Protein AF-A0A1D7QXW9-F1 (afdb_monomer)

Solvent-accessible surface area (backbone atoms only — not comparable to full-atom values): 18817 Å² total; per-residue (Å²): 132,82,88,81,90,80,86,84,89,80,90,75,91,75,79,86,77,74,88,79,82,75,76,74,77,78,69,71,80,72,72,62,54,67,52,66,60,71,90,54,56,50,45,82,76,47,77,44,65,56,61,46,81,50,43,40,69,40,78,46,51,36,41,38,29,35,33,32,76,37,79,58,71,72,43,15,43,39,41,35,38,27,29,62,84,68,51,77,47,75,52,88,62,43,69,61,76,91,70,72,76,57,72,64,42,77,47,81,46,77,48,77,46,60,48,62,63,91,78,57,50,26,26,48,28,37,45,35,46,33,36,19,67,39,59,78,89,42,92,86,47,48,68,43,34,40,36,31,43,74,56,50,21,31,34,24,63,45,76,45,50,42,83,81,35,61,75,35,103,57,35,33,60,38,78,50,76,52,76,54,15,35,28,33,53,92,25,54,48,62,39,86,98,49,6,38,37,34,36,28,40,50,61,35,45,35,12,22,32,42,30,38,73,55,62,44,66,71,26,27,40,35,37,34,34,25,43,29,80,30,47,38,29,33,37,39,46,31,36,43,29,87,57,84,40,33,25,28,42,39,41,36,36,47,15,27,70,64,23,38,37,35,42,38,19,11,28,87,59,32,81,59,44,80,48,76,50,70,42,100,49,46,48,45,79,47,80,46,38,42,33,43,35,39,49,100,67,35,40,36,36,29,50,74,84,43,79,76,50,74,40,71,65,55,56,54,90,67,59,21,24,46,36,40,36,50,43,17,55,75,84,47,89,51,75,37,46,86,50,74,44,49,35,36,35,48,35,38,36,59

Organism: NCBI:txid632773

Structure (mmCIF, N/CA/C/O backbone):
data_AF-A0A1D7QXW9-F1
#
_entry.id   AF-A0A1D7QXW9-F1
#
loop_
_atom_site.group_PDB
_atom_site.id
_atom_site.type_symbol
_atom_site.label_atom_id
_atom_site.label_alt_id
_atom_site.label_comp_id
_atom_site.label_asym_id
_atom_site.label_entity_id
_atom_site.label_seq_id
_atom_site.pdbx_PDB_ins_code
_atom_site.Cartn_x
_atom_site.Cartn_y
_atom_site.Cartn_z
_atom_site.occupancy
_atom_site.B_iso_or_equiv
_atom_site.auth_seq_id
_atom_site.auth_comp_id
_atom_site.auth_asym_id
_atom_site.auth_atom_id
_atom_site.pdbx_PDB_model_num
ATOM 1 N N . MET A 1 1 ? -2.783 83.390 -21.276 1.00 34.00 1 MET A N 1
ATOM 2 C CA . MET A 1 1 ? -3.991 83.402 -22.123 1.00 34.00 1 MET A CA 1
ATOM 3 C C . MET A 1 1 ? -4.853 82.227 -21.685 1.00 34.00 1 MET A C 1
ATOM 5 O O . MET A 1 1 ? -4.311 81.151 -21.508 1.00 34.00 1 MET A O 1
ATOM 9 N N . LYS A 1 2 ? -6.117 82.526 -21.368 1.00 26.53 2 LYS A N 1
ATOM 10 C CA . LYS A 1 2 ? -7.283 81.675 -21.061 1.00 26.53 2 LYS A CA 1
ATOM 11 C C . LYS A 1 2 ? -7.164 80.133 -21.149 1.00 26.53 2 LYS A C 1
ATOM 13 O O . LYS A 1 2 ? -6.816 79.591 -22.187 1.00 26.53 2 LYS A O 1
ATOM 18 N N . TRP A 1 3 ? -7.600 79.510 -20.048 1.00 20.70 3 TRP A N 1
ATOM 19 C CA . TRP A 1 3 ? -8.435 78.304 -19.874 1.00 20.70 3 TRP A CA 1
ATOM 20 C C . TRP A 1 3 ? -9.284 77.819 -21.064 1.00 20.70 3 TRP A C 1
ATOM 22 O O . TRP A 1 3 ? -9.763 78.666 -21.813 1.00 20.70 3 TRP A O 1
ATOM 32 N N . ILE A 1 4 ? -9.573 76.499 -21.094 1.00 28.02 4 ILE A N 1
ATOM 33 C CA . ILE A 1 4 ? -10.878 75.792 -21.307 1.00 28.02 4 ILE A CA 1
ATOM 34 C C . ILE A 1 4 ? -10.597 74.263 -21.143 1.00 28.02 4 ILE A C 1
ATOM 36 O O . ILE A 1 4 ? -9.698 73.767 -21.810 1.00 28.02 4 ILE A O 1
ATOM 40 N N . PHE A 1 5 ? -11.045 73.570 -20.071 1.00 24.09 5 PHE A N 1
ATOM 41 C CA . PHE A 1 5 ? -12.298 72.771 -19.891 1.00 24.09 5 PHE A CA 1
ATOM 42 C C . PHE A 1 5 ? -12.499 71.656 -20.959 1.00 24.09 5 PHE A C 1
ATOM 44 O O . PHE A 1 5 ? -12.320 71.939 -22.131 1.00 24.09 5 PHE A O 1
ATOM 51 N N . SER A 1 6 ? -12.911 70.400 -20.704 1.00 24.92 6 SER A N 1
ATOM 52 C CA . SER A 1 6 ? -13.542 69.741 -19.548 1.00 24.92 6 SER A CA 1
ATOM 53 C C . SER A 1 6 ? -13.562 68.197 -19.703 1.00 24.92 6 SER A C 1
ATOM 55 O O . SER A 1 6 ? -13.611 67.708 -20.825 1.00 24.92 6 SER A O 1
ATOM 57 N N . ALA A 1 7 ? -13.604 67.509 -18.552 1.00 24.47 7 ALA A N 1
ATOM 58 C CA . ALA A 1 7 ? -14.288 66.258 -18.161 1.00 24.47 7 ALA A CA 1
ATOM 59 C C . ALA A 1 7 ? -14.464 65.060 -19.124 1.00 24.47 7 ALA A C 1
ATOM 61 O O . ALA A 1 7 ? -15.144 65.165 -20.136 1.00 24.47 7 ALA A O 1
ATOM 62 N N . MET A 1 8 ? -14.114 63.863 -18.626 1.00 23.73 8 MET A N 1
ATOM 63 C CA . MET A 1 8 ? -1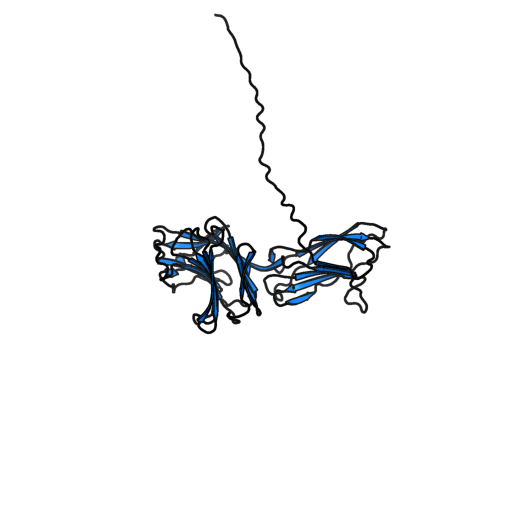5.132 62.912 -18.145 1.00 23.73 8 MET A CA 1
ATOM 64 C C . MET A 1 8 ? -14.533 61.930 -17.124 1.00 23.73 8 MET A C 1
ATOM 66 O O . MET A 1 8 ? -13.491 61.324 -17.346 1.00 23.73 8 MET A O 1
ATOM 70 N N . LEU A 1 9 ? -15.206 61.839 -15.980 1.00 22.70 9 LEU A N 1
ATOM 71 C CA . LEU A 1 9 ? -14.987 60.901 -14.886 1.00 22.70 9 LEU A CA 1
ATOM 72 C C . LEU A 1 9 ? -15.748 59.608 -15.220 1.00 22.70 9 LEU A C 1
ATOM 74 O O . LEU A 1 9 ? -16.943 59.683 -15.503 1.00 22.70 9 LEU A O 1
ATOM 78 N N . LEU A 1 10 ? -15.105 58.445 -15.130 1.00 23.56 10 LEU A N 1
ATOM 79 C CA . LEU A 1 10 ? -15.812 57.191 -14.883 1.00 23.56 10 LEU A CA 1
ATOM 80 C C . LEU A 1 10 ? -15.008 56.381 -13.867 1.00 23.56 10 LEU A C 1
ATOM 82 O O . LEU A 1 10 ? -13.983 55.784 -14.175 1.00 23.56 10 LEU A O 1
ATOM 86 N N . VAL A 1 11 ? -15.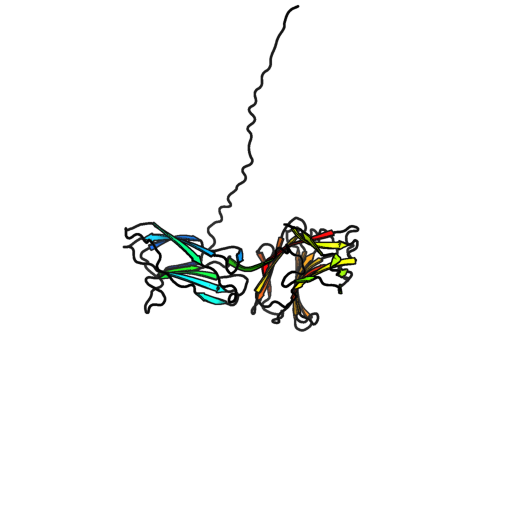474 56.446 -12.624 1.00 25.20 11 VAL A N 1
ATOM 87 C CA . VAL A 1 11 ? -15.108 55.520 -11.558 1.00 25.20 11 VAL A CA 1
ATOM 88 C C . VAL A 1 11 ? -15.882 54.237 -11.841 1.00 25.20 11 VAL A C 1
ATOM 90 O O . VAL A 1 11 ? -17.107 54.236 -11.747 1.00 25.20 11 VAL A O 1
ATOM 93 N N . ILE A 1 12 ? -15.180 53.168 -12.205 1.00 27.81 12 ILE A N 1
ATOM 94 C CA . ILE A 1 12 ? -15.696 51.808 -12.064 1.00 27.81 12 ILE A CA 1
ATOM 95 C C . ILE A 1 12 ? -14.865 51.170 -10.959 1.00 27.81 12 ILE A C 1
ATOM 97 O O . ILE A 1 12 ? -13.676 50.907 -11.122 1.00 27.81 12 ILE A O 1
ATOM 101 N N . LEU A 1 13 ? -15.510 51.003 -9.807 1.00 26.80 13 LEU A N 1
ATOM 102 C CA . LEU A 1 13 ? -15.100 50.079 -8.760 1.00 26.80 13 LEU A CA 1
ATOM 103 C C . LEU A 1 13 ? -15.223 48.670 -9.352 1.00 26.80 13 LEU A C 1
ATOM 105 O O . LEU A 1 13 ? -16.323 48.132 -9.432 1.00 26.80 13 LEU A O 1
ATOM 109 N N . GLY A 1 14 ? -14.114 48.125 -9.847 1.00 26.52 14 GLY A N 1
ATOM 110 C CA . GLY A 1 14 ? -13.993 46.707 -10.170 1.00 26.52 14 GLY A CA 1
ATOM 111 C C . GLY A 1 14 ? -13.531 45.984 -8.917 1.00 26.52 14 GLY A C 1
ATOM 112 O O . GLY A 1 14 ? -12.427 46.246 -8.441 1.00 26.52 14 GLY A O 1
ATOM 113 N N . GLY A 1 15 ? -14.418 45.171 -8.348 1.00 26.94 15 GLY A N 1
ATOM 114 C CA . GLY A 1 15 ? -14.145 44.347 -7.181 1.00 26.94 15 GLY A CA 1
ATOM 115 C C . GLY A 1 15 ? -12.958 43.422 -7.424 1.00 26.94 15 GLY A C 1
ATOM 116 O O . GLY A 1 15 ? -12.794 42.858 -8.502 1.00 26.94 15 GLY A O 1
ATOM 117 N N . CYS A 1 16 ? -12.125 43.310 -6.398 1.00 26.33 16 CYS A N 1
ATOM 118 C CA . CYS A 1 16 ? -11.162 42.236 -6.249 1.00 26.33 16 CYS A CA 1
ATOM 119 C C . CYS A 1 16 ? -11.980 41.002 -5.841 1.00 26.33 16 CYS A C 1
ATOM 121 O O . CYS A 1 16 ? -12.265 40.827 -4.659 1.00 26.33 16 CYS A O 1
ATOM 123 N N . GLU A 1 17 ? -12.462 40.224 -6.810 1.00 28.28 17 GLU A N 1
ATOM 124 C CA . GLU A 1 17 ? -12.964 38.876 -6.540 1.00 28.28 17 GLU A CA 1
ATOM 125 C C . GLU A 1 17 ? -11.737 37.974 -6.412 1.00 28.28 17 GLU A C 1
ATOM 127 O O . GLU A 1 17 ? -11.100 37.590 -7.390 1.00 28.28 17 GLU A O 1
ATOM 132 N N . MET A 1 18 ? -11.349 37.746 -5.157 1.00 27.95 18 MET A N 1
ATOM 133 C CA . MET A 1 18 ? -10.545 36.593 -4.786 1.00 27.95 18 MET A CA 1
ATOM 134 C C . MET A 1 18 ? -11.387 35.363 -5.119 1.00 27.95 18 MET A C 1
ATOM 136 O O . MET A 1 18 ? -12.501 35.238 -4.613 1.00 27.95 18 MET A O 1
ATOM 140 N N . PHE A 1 19 ? -10.874 34.504 -5.996 1.00 26.77 19 PHE A N 1
ATOM 141 C CA . PHE A 1 19 ? -11.376 33.145 -6.137 1.00 26.77 19 PHE A CA 1
ATOM 142 C C . PHE A 1 19 ? -11.075 32.424 -4.822 1.00 26.77 19 PHE A C 1
ATOM 144 O O . PHE A 1 19 ? -9.932 32.074 -4.540 1.00 26.77 19 PHE A O 1
ATOM 151 N N . ASP A 1 20 ? -12.100 32.329 -3.986 1.00 28.78 20 ASP A N 1
ATOM 152 C CA . ASP A 1 20 ? -12.176 31.428 -2.847 1.00 28.78 20 ASP A CA 1
ATOM 153 C C . ASP A 1 20 ? -12.903 30.182 -3.359 1.00 28.78 20 ASP A C 1
ATOM 155 O O . ASP A 1 20 ? -14.129 30.107 -3.339 1.00 28.78 20 ASP A O 1
ATOM 159 N N . GLU A 1 21 ? -12.142 29.262 -3.946 1.00 32.66 21 GLU A N 1
ATOM 160 C CA . GLU A 1 21 ? -12.588 27.890 -4.189 1.00 32.66 21 GLU A CA 1
ATOM 161 C C . GLU A 1 21 ? -11.998 27.018 -3.080 1.00 32.66 21 GLU A C 1
ATOM 163 O O . GLU A 1 21 ? -11.089 26.220 -3.279 1.00 32.66 21 GLU A O 1
ATOM 168 N N . SER A 1 22 ? -12.509 27.221 -1.868 1.00 31.55 22 SER A N 1
ATOM 169 C CA . SER A 1 22 ? -12.607 26.152 -0.883 1.00 31.55 22 SER A CA 1
ATOM 170 C C . SER A 1 22 ? -14.027 25.590 -0.962 1.00 31.55 22 SER A C 1
ATOM 172 O O . SER A 1 22 ? -14.880 25.845 -0.115 1.00 31.55 22 SER A O 1
ATOM 174 N N . GLU A 1 23 ? -14.317 24.842 -2.031 1.00 29.48 23 GLU A N 1
ATOM 175 C CA . GLU A 1 23 ? -15.413 23.879 -1.955 1.00 29.48 23 GLU A CA 1
ATOM 176 C C . GLU A 1 23 ? -14.971 22.805 -0.956 1.00 29.48 23 GLU A C 1
ATOM 178 O O . GLU A 1 23 ? -14.279 21.847 -1.295 1.00 29.48 23 GLU A O 1
ATOM 183 N N . GLU A 1 24 ? -15.324 23.008 0.317 1.00 31.09 24 GLU A N 1
ATOM 184 C CA . GLU A 1 24 ? -15.447 21.918 1.276 1.00 31.09 24 GLU A CA 1
ATOM 185 C C . GLU A 1 24 ? -16.373 20.885 0.636 1.00 31.09 24 GLU A C 1
ATOM 187 O O . GLU A 1 24 ? -17.598 21.037 0.608 1.00 31.09 24 GLU A O 1
ATOM 192 N N . MET A 1 25 ? -15.763 19.840 0.085 1.00 24.22 25 MET A N 1
ATOM 193 C CA . MET A 1 25 ? -16.440 18.609 -0.259 1.00 24.22 25 MET A CA 1
ATOM 194 C C . MET A 1 25 ? -17.086 18.111 1.034 1.00 24.22 25 MET A C 1
ATOM 196 O O . MET A 1 25 ? -16.420 17.556 1.906 1.00 24.22 25 MET A O 1
ATOM 200 N N . GLN A 1 26 ? -18.383 18.382 1.193 1.00 24.58 26 GLN A N 1
ATOM 201 C CA . GLN A 1 26 ? -19.212 17.709 2.179 1.00 24.58 26 GLN A CA 1
ATOM 202 C C . GLN A 1 26 ? -19.245 16.244 1.767 1.00 24.58 26 GLN A C 1
ATOM 204 O O . GLN A 1 26 ? -20.090 15.826 0.978 1.00 24.58 26 GLN A O 1
ATOM 209 N N . THR A 1 27 ? -18.274 15.480 2.259 1.00 28.48 27 THR A N 1
ATOM 210 C CA . THR A 1 27 ? -18.350 14.033 2.249 1.00 28.48 27 THR A CA 1
ATOM 211 C C . THR A 1 27 ? -19.588 13.674 3.062 1.00 28.48 27 THR A C 1
ATOM 213 O O . THR A 1 27 ? -19.733 14.050 4.231 1.00 28.48 27 THR A O 1
ATOM 216 N N . GLU A 1 28 ? -20.556 13.028 2.407 1.00 31.56 28 GLU A N 1
ATOM 217 C CA . GLU A 1 28 ? -21.593 12.300 3.131 1.00 31.56 28 GLU A CA 1
ATOM 218 C C . GLU A 1 28 ? -20.888 11.401 4.159 1.00 31.56 28 GLU A C 1
ATOM 220 O O . GLU A 1 28 ? -19.799 10.906 3.857 1.00 31.56 28 GLU A O 1
ATOM 225 N N . PRO A 1 29 ? -21.426 11.237 5.382 1.00 39.16 29 PRO A N 1
ATOM 226 C CA . PRO A 1 29 ? -20.744 10.460 6.404 1.00 39.16 29 PRO A CA 1
ATOM 227 C C . PRO A 1 29 ? -20.427 9.075 5.841 1.00 39.16 29 PRO A C 1
ATOM 229 O O . PRO A 1 29 ? -21.339 8.348 5.439 1.00 39.16 29 PRO A O 1
ATOM 232 N N . GLU A 1 30 ? -19.126 8.777 5.797 1.00 52.09 30 GLU A N 1
ATOM 233 C CA . GLU A 1 30 ? -18.539 7.467 5.528 1.00 52.09 30 GLU A CA 1
ATOM 234 C C . GLU A 1 30 ? -19.437 6.389 6.134 1.00 52.09 30 GLU A C 1
ATOM 236 O O . GLU A 1 30 ? -19.912 6.529 7.267 1.00 52.09 30 GLU A O 1
ATOM 241 N N . THR A 1 31 ? -19.757 5.348 5.367 1.00 54.72 31 THR A N 1
ATOM 242 C CA . THR A 1 31 ? -20.755 4.350 5.767 1.00 54.72 31 THR A CA 1
ATOM 243 C C . THR A 1 31 ? -20.275 3.551 6.976 1.00 54.72 31 THR A C 1
ATOM 245 O O . THR A 1 31 ? -19.724 2.470 6.840 1.00 54.72 31 THR A O 1
ATOM 248 N N . VAL A 1 32 ? -20.493 4.063 8.184 1.00 65.06 32 VAL A N 1
ATOM 249 C CA . VAL A 1 32 ? -20.209 3.356 9.431 1.00 65.06 32 VAL A CA 1
ATOM 250 C C . VAL A 1 32 ? -21.283 2.292 9.648 1.00 65.06 32 VAL A C 1
ATOM 252 O O . VAL A 1 32 ? -22.467 2.600 9.812 1.00 65.06 32 VAL A O 1
ATOM 255 N N . GLU A 1 33 ? -20.877 1.024 9.699 1.00 73.81 33 GLU A N 1
ATOM 256 C CA . GLU A 1 33 ? -21.762 -0.044 10.157 1.00 73.81 33 GLU A CA 1
ATOM 257 C C . GLU A 1 33 ? -21.884 0.044 11.680 1.00 73.81 33 GLU A C 1
ATOM 259 O O . GLU A 1 33 ? -20.899 -0.137 12.400 1.00 73.81 33 GLU A O 1
ATOM 264 N N . SER A 1 34 ? -23.091 0.326 12.171 1.00 78.25 34 SER A N 1
ATOM 265 C CA . SER A 1 34 ? -23.387 0.407 13.601 1.00 78.25 34 SER A CA 1
ATOM 266 C C . SER A 1 34 ? -24.545 -0.503 13.993 1.00 78.25 34 SER A C 1
ATOM 268 O O . SER A 1 34 ? -25.497 -0.686 13.233 1.00 78.25 34 SER A O 1
ATOM 270 N N . ASP A 1 35 ? -24.448 -1.080 15.188 1.00 78.56 35 ASP A N 1
ATOM 271 C CA . ASP A 1 35 ? -25.476 -1.931 15.781 1.00 78.56 35 ASP A CA 1
ATOM 272 C C . ASP A 1 35 ? -25.713 -1.527 17.243 1.00 78.56 35 ASP A C 1
ATOM 274 O O . ASP A 1 35 ? -24.775 -1.257 18.003 1.00 78.56 35 ASP A O 1
ATOM 278 N N . LEU A 1 36 ? -26.987 -1.483 17.633 1.00 75.38 36 LEU A N 1
ATOM 279 C CA . LEU A 1 36 ? -27.435 -1.209 18.997 1.00 75.38 36 LEU A CA 1
ATOM 280 C C . LEU A 1 36 ? -28.054 -2.483 19.565 1.00 75.38 36 LEU A C 1
ATOM 282 O O . LEU A 1 36 ? -28.993 -3.051 19.001 1.00 75.38 36 LEU A O 1
ATOM 286 N N . SER A 1 37 ? -27.568 -2.926 20.721 1.00 68.50 37 SER A N 1
ATOM 287 C CA . SER A 1 37 ? -28.073 -4.140 21.358 1.00 68.50 37 SER A CA 1
ATOM 288 C C . SER A 1 37 ? -29.351 -3.852 22.164 1.00 68.50 37 SER A C 1
ATOM 290 O O . SER A 1 37 ? -29.352 -3.666 23.377 1.00 68.50 37 SER A O 1
ATOM 292 N N . GLY A 1 38 ? -30.505 -3.852 21.494 1.00 65.69 38 GLY A N 1
ATOM 293 C CA . GLY A 1 38 ? -31.800 -3.684 22.164 1.00 65.69 38 GLY A CA 1
ATOM 294 C C . GLY A 1 38 ? -32.093 -2.237 22.585 1.00 65.69 38 GLY A C 1
ATOM 295 O O . GLY A 1 38 ? -31.842 -1.311 21.823 1.00 65.69 38 GLY A O 1
ATOM 296 N N . ASN A 1 39 ? -32.709 -2.046 23.759 1.00 74.31 39 ASN A N 1
ATOM 297 C CA . ASN A 1 39 ? -33.085 -0.720 24.266 1.00 74.31 39 ASN A CA 1
ATOM 298 C C . ASN A 1 39 ? -31.892 -0.125 25.035 1.00 74.31 39 ASN A C 1
ATOM 300 O O . ASN A 1 39 ? -31.630 -0.534 26.166 1.00 74.31 39 ASN A O 1
ATOM 304 N N . THR A 1 40 ? -31.151 0.791 24.415 1.00 87.25 40 THR A N 1
ATOM 305 C CA . THR A 1 40 ? -30.032 1.509 25.044 1.00 87.25 40 THR A CA 1
ATOM 306 C C . THR A 1 40 ? -30.521 2.768 25.769 1.00 87.25 40 THR A C 1
ATOM 308 O O . THR A 1 40 ? -31.475 3.397 25.311 1.00 87.25 40 THR A O 1
ATOM 311 N N . PRO A 1 41 ? -29.862 3.201 26.864 1.00 89.50 41 PRO A N 1
ATOM 312 C CA . PRO A 1 41 ? -30.232 4.428 27.584 1.00 89.50 41 PRO A CA 1
ATOM 313 C C . PRO A 1 41 ? -29.842 5.719 26.839 1.00 89.50 41 PRO A C 1
ATOM 315 O O . PRO A 1 41 ? -30.066 6.816 27.346 1.00 89.50 41 PRO A O 1
ATOM 318 N N . PHE A 1 42 ? -29.255 5.613 25.645 1.00 90.19 42 PHE A N 1
ATOM 319 C CA . PHE A 1 42 ? -28.813 6.723 24.803 1.00 90.19 42 PHE A CA 1
ATOM 320 C C . PHE A 1 42 ? -29.101 6.452 23.321 1.00 90.19 42 PHE A C 1
ATOM 322 O O . PHE A 1 42 ? -29.240 5.301 22.901 1.00 90.19 42 PHE A O 1
ATOM 329 N N . GLU A 1 43 ? -29.118 7.521 22.526 1.00 90.44 43 GLU A N 1
ATOM 330 C CA . GLU A 1 43 ? -29.098 7.489 21.060 1.00 90.44 43 GLU A CA 1
ATOM 331 C C . GLU A 1 43 ? -27.744 7.987 20.537 1.00 90.44 43 GLU A C 1
ATOM 333 O O . GLU A 1 43 ? -27.180 8.943 21.073 1.00 90.44 43 GLU A O 1
ATOM 338 N N . ILE A 1 44 ? -27.237 7.377 19.462 1.00 90.50 44 ILE A N 1
ATOM 339 C CA . ILE A 1 44 ? -26.074 7.895 18.728 1.00 90.50 44 ILE A CA 1
ATOM 340 C C . ILE A 1 44 ? -26.530 9.058 17.845 1.00 90.50 44 ILE A C 1
ATOM 342 O O . ILE A 1 44 ? -27.477 8.929 17.068 1.00 90.50 44 ILE A O 1
ATOM 346 N N . ARG A 1 45 ? -25.857 10.203 17.962 1.00 91.06 45 ARG A N 1
ATOM 347 C CA . ARG A 1 45 ? -26.116 11.402 17.151 1.00 91.06 45 ARG A CA 1
ATOM 348 C C . ARG A 1 45 ? -25.102 11.592 16.042 1.00 91.06 45 ARG A C 1
ATOM 350 O O . ARG A 1 45 ? -25.476 12.016 14.955 1.00 91.06 45 ARG A O 1
ATOM 357 N N . GLU A 1 46 ? -23.843 11.296 16.324 1.00 90.75 46 GLU A N 1
ATOM 358 C CA . GLU A 1 46 ? -22.749 11.420 15.369 1.00 90.75 46 GLU A CA 1
ATOM 359 C C . GLU A 1 46 ? -21.699 10.360 15.678 1.00 90.75 46 GLU A C 1
ATOM 361 O O . GLU A 1 46 ? -21.466 10.021 16.840 1.00 90.75 46 GLU A O 1
ATOM 366 N N . ILE A 1 47 ? -21.066 9.846 14.632 1.00 90.06 47 ILE A N 1
ATOM 367 C CA . ILE A 1 47 ? -19.920 8.962 14.737 1.00 90.06 47 ILE A CA 1
ATOM 368 C C . ILE A 1 47 ? -18.938 9.297 13.624 1.00 90.06 47 ILE A C 1
ATOM 370 O O . ILE A 1 47 ? -19.328 9.470 12.473 1.00 90.06 47 ILE A O 1
ATOM 374 N N . ARG A 1 48 ? -17.665 9.394 13.990 1.00 90.75 48 ARG A N 1
ATOM 375 C CA . ARG A 1 48 ? -16.534 9.448 13.071 1.00 90.75 48 ARG A CA 1
ATOM 376 C C . ARG A 1 48 ? -15.515 8.449 13.567 1.00 90.75 48 ARG A C 1
ATOM 378 O O . ARG A 1 48 ? -15.074 8.525 14.717 1.00 90.75 48 ARG A O 1
ATOM 385 N N . LEU A 1 49 ? -15.217 7.491 12.714 1.00 92.12 49 LEU A N 1
ATOM 386 C CA . LEU A 1 49 ? -14.170 6.514 12.931 1.00 92.12 49 LEU A CA 1
ATOM 387 C C . LEU A 1 49 ? -12.948 6.931 12.108 1.00 92.12 49 LEU A C 1
ATOM 389 O O . LEU A 1 49 ? -13.089 7.752 11.204 1.00 92.12 49 LEU A O 1
ATOM 393 N N . PRO A 1 50 ? -11.755 6.418 12.431 1.00 92.06 50 PRO A N 1
ATOM 394 C CA . PRO A 1 50 ? -10.575 6.698 11.629 1.00 92.06 50 PRO A CA 1
ATOM 395 C C . PRO A 1 50 ? -10.748 6.152 10.205 1.00 92.06 50 PRO A C 1
ATOM 397 O O . PRO A 1 50 ? -11.199 5.020 10.024 1.00 92.06 50 PRO A O 1
ATOM 400 N N . SER A 1 51 ? -10.350 6.949 9.219 1.00 91.62 51 SER A N 1
ATOM 401 C CA . SER A 1 51 ? -10.378 6.626 7.791 1.00 91.62 51 SER A CA 1
ATOM 402 C C . SER A 1 51 ? -9.130 7.176 7.093 1.00 91.62 51 SER A C 1
ATOM 404 O O . SER A 1 51 ? -8.368 7.957 7.673 1.00 91.62 51 SER A O 1
ATOM 406 N N . GLY A 1 52 ? -8.897 6.743 5.856 1.00 91.56 52 GLY A N 1
ATOM 407 C CA . GLY A 1 52 ? -7.738 7.126 5.060 1.00 91.56 52 GLY A CA 1
ATOM 408 C C . GLY A 1 52 ? -6.463 6.377 5.447 1.00 91.56 52 GLY A C 1
ATOM 409 O O . GLY A 1 52 ? -6.497 5.288 6.022 1.00 91.56 52 GLY A O 1
ATOM 410 N N . THR A 1 53 ? -5.320 6.969 5.105 1.00 93.31 53 THR A N 1
ATOM 411 C CA . THR A 1 53 ? -3.996 6.384 5.341 1.00 93.31 53 THR A CA 1
ATOM 412 C C . THR A 1 53 ? -3.408 6.863 6.667 1.00 93.31 53 THR A C 1
ATOM 414 O O . THR A 1 53 ? -3.366 8.063 6.935 1.00 93.31 53 THR A O 1
ATOM 417 N N . GLY A 1 54 ? -2.906 5.931 7.476 1.00 93.44 54 GLY A N 1
ATOM 418 C CA . GLY A 1 54 ? -2.176 6.208 8.713 1.00 93.44 54 GLY A CA 1
ATOM 419 C C . GLY A 1 54 ? -0.969 5.290 8.899 1.00 93.44 54 GLY A C 1
ATOM 420 O O . GLY A 1 54 ? -0.707 4.404 8.083 1.00 93.44 54 GLY A O 1
ATOM 421 N N . TYR A 1 55 ? -0.243 5.480 10.002 1.00 93.25 55 TYR A N 1
ATOM 422 C CA . TYR A 1 55 ? 0.984 4.735 10.283 1.00 93.25 55 TYR A CA 1
ATOM 423 C C . TYR A 1 55 ? 0.983 4.108 11.672 1.00 93.25 55 TYR A C 1
ATOM 425 O O . TYR A 1 55 ? 0.456 4.653 12.643 1.00 93.25 55 TYR A O 1
ATOM 433 N N . PHE A 1 56 ? 1.619 2.947 11.795 1.00 91.44 56 PHE A N 1
ATOM 434 C CA . PHE A 1 56 ? 1.787 2.308 13.090 1.00 91.44 56 PHE A CA 1
ATOM 435 C C . PHE A 1 56 ? 2.655 3.151 14.035 1.00 91.44 56 PHE A C 1
ATOM 437 O O . PHE A 1 56 ? 3.696 3.712 13.674 1.00 91.44 56 PHE A O 1
ATOM 444 N N . GLY A 1 57 ? 2.279 3.179 15.312 1.00 88.69 57 GLY A N 1
ATOM 445 C CA . GLY A 1 57 ? 2.915 4.039 16.308 1.00 88.69 57 GLY A CA 1
ATOM 446 C C . GLY A 1 57 ? 2.454 5.500 16.273 1.00 88.69 57 GLY A C 1
ATOM 447 O O . GLY A 1 57 ? 2.924 6.276 17.104 1.00 88.69 57 GLY A O 1
ATOM 448 N N . GLU A 1 58 ? 1.537 5.865 15.375 1.00 92.00 58 GLU A N 1
ATOM 449 C CA . GLU A 1 58 ? 0.854 7.160 15.365 1.00 92.00 58 GLU A CA 1
ATOM 450 C C . GLU A 1 58 ? -0.582 7.026 15.894 1.00 92.00 58 GLU A C 1
ATOM 452 O O . GLU A 1 58 ? -1.173 5.948 15.801 1.00 92.00 58 GLU A O 1
ATOM 457 N N . PRO A 1 59 ? -1.149 8.081 16.501 1.00 92.56 59 PRO A N 1
ATOM 458 C CA . PRO A 1 59 ? -2.501 8.027 17.032 1.00 92.56 59 PRO A CA 1
ATOM 459 C C . PRO A 1 59 ? -3.559 7.958 15.924 1.00 92.56 59 PRO A C 1
ATOM 461 O O . PRO A 1 59 ? -3.525 8.720 14.960 1.00 92.56 59 PRO A O 1
ATOM 464 N N . ILE A 1 60 ? -4.551 7.090 16.115 1.00 91.75 60 ILE A N 1
ATOM 465 C CA . ILE A 1 60 ? -5.828 7.109 15.397 1.00 91.75 60 ILE A CA 1
ATOM 466 C C . ILE A 1 60 ? -6.922 7.623 16.328 1.00 91.75 60 ILE A C 1
ATOM 468 O O . ILE A 1 60 ? -6.881 7.386 17.538 1.00 91.75 60 ILE A O 1
ATOM 472 N N . HIS A 1 61 ? -7.910 8.315 15.763 1.00 90.75 61 HIS A N 1
ATOM 473 C CA . HIS A 1 61 ? -8.942 8.985 16.544 1.00 90.75 61 HIS A CA 1
ATOM 474 C C . HIS A 1 61 ? -10.341 8.501 16.190 1.00 90.75 61 HIS A C 1
ATOM 476 O O . HIS A 1 61 ? -10.715 8.444 15.020 1.00 90.75 61 HIS A O 1
ATOM 482 N N . SER A 1 62 ? -11.136 8.269 17.229 1.00 91.44 62 SER A N 1
ATOM 483 C CA . SER A 1 62 ? -12.577 8.056 17.127 1.00 91.44 62 SER A CA 1
ATOM 484 C C . SER A 1 62 ? -13.294 9.202 17.823 1.00 91.44 62 SER A C 1
ATOM 486 O O . SER A 1 62 ? -12.925 9.588 18.936 1.00 91.44 62 SER A O 1
ATOM 488 N N . SER A 1 63 ? -14.349 9.732 17.210 1.00 91.38 63 SER A N 1
ATOM 489 C CA . SER A 1 63 ? -15.231 10.697 17.864 1.00 91.38 63 SER A CA 1
ATOM 490 C C . SER A 1 63 ? -16.681 10.264 17.764 1.00 91.38 63 SER A C 1
ATOM 492 O O . SER A 1 63 ? -17.164 9.952 16.677 1.00 91.38 63 SER A O 1
ATOM 494 N N . LEU A 1 64 ? -17.381 10.263 18.891 1.00 91.94 64 LEU A N 1
ATOM 495 C CA . LEU A 1 64 ? -18.779 9.870 18.968 1.00 91.94 64 LEU A CA 1
ATOM 496 C C . LEU A 1 64 ? -19.551 10.916 19.753 1.00 91.94 64 LEU A C 1
ATOM 498 O O . LEU A 1 64 ? -19.088 11.397 20.782 1.00 91.94 64 LEU A O 1
ATOM 502 N N . THR A 1 65 ? -20.757 11.219 19.301 1.00 91.25 65 THR A N 1
ATOM 503 C CA . THR A 1 65 ? -21.720 11.985 20.077 1.00 91.25 65 THR A CA 1
ATOM 504 C C . THR A 1 65 ? -22.890 11.084 20.426 1.00 91.25 65 THR A C 1
ATOM 506 O O . THR A 1 65 ? -23.542 10.541 19.529 1.00 91.25 65 THR A O 1
ATOM 509 N N . ILE A 1 66 ? -23.228 11.024 21.713 1.00 91.31 66 ILE A N 1
ATOM 510 C CA . ILE A 1 66 ? -24.463 10.398 22.194 1.00 91.31 66 ILE A CA 1
ATOM 511 C C . ILE A 1 66 ? -25.386 11.416 22.865 1.00 91.31 66 ILE A C 1
ATOM 513 O O . ILE A 1 66 ? -24.941 12.461 23.341 1.00 91.31 66 ILE A O 1
ATOM 517 N N . GLU A 1 67 ? -26.675 11.099 22.921 1.00 90.50 67 GLU A N 1
ATOM 518 C CA . GLU A 1 67 ? -27.668 11.837 23.702 1.00 90.50 67 GLU A CA 1
ATOM 519 C C . GLU A 1 67 ? -28.468 10.878 24.583 1.00 90.50 67 GLU A C 1
ATOM 521 O O . GLU A 1 67 ? -29.098 9.938 24.086 1.00 90.50 67 GLU A O 1
ATOM 526 N N . TRP A 1 68 ? -28.463 11.136 25.890 1.00 90.56 68 TRP A N 1
ATOM 527 C CA . TRP A 1 68 ? -29.188 10.334 26.872 1.00 90.56 68 TRP A CA 1
ATOM 528 C C . TRP A 1 68 ? -30.708 10.374 26.643 1.00 90.56 68 TRP A C 1
ATOM 530 O O . TRP A 1 68 ? -31.304 11.431 26.431 1.00 90.56 68 TRP A O 1
ATOM 540 N N . GLN A 1 69 ? -31.343 9.207 26.688 1.00 88.56 69 GLN A N 1
ATOM 541 C CA . GLN A 1 69 ? -32.802 9.033 26.644 1.00 88.56 69 GLN A CA 1
ATOM 542 C C . GLN A 1 69 ? -33.374 8.636 28.008 1.00 88.56 69 GLN A C 1
ATOM 544 O O . GLN A 1 69 ? -34.550 8.873 28.283 1.00 88.56 69 GLN A O 1
ATOM 549 N N . GLU A 1 70 ? -32.533 8.041 28.851 1.00 87.94 70 GLU A N 1
ATOM 550 C CA . GLU A 1 70 ? -32.815 7.654 30.229 1.00 87.94 70 GLU A CA 1
ATOM 551 C C . GLU A 1 70 ? -31.757 8.269 31.166 1.00 87.94 70 GLU A C 1
ATOM 553 O O . GLU A 1 70 ? -30.895 9.028 30.717 1.00 87.94 70 GLU A O 1
ATOM 558 N N . GLU A 1 71 ? -31.831 7.954 32.463 1.00 87.81 71 GLU A N 1
ATOM 559 C CA . GLU A 1 71 ? -30.863 8.426 33.461 1.00 87.81 71 GLU A CA 1
ATOM 560 C C . GLU A 1 71 ? -29.434 7.984 33.069 1.00 87.81 71 GLU A C 1
ATOM 562 O O . GLU A 1 71 ? -29.232 6.798 32.770 1.00 87.81 71 GLU A O 1
ATOM 567 N N . PRO A 1 72 ? -28.439 8.895 33.051 1.00 89.88 72 PRO A N 1
ATOM 568 C CA . PRO A 1 72 ? -27.079 8.561 32.644 1.00 89.88 72 PRO A CA 1
ATOM 569 C C . PRO A 1 72 ? -26.456 7.449 33.490 1.00 89.88 72 PRO A C 1
ATOM 571 O O . PRO A 1 72 ? -26.479 7.487 34.722 1.00 89.88 72 PRO A O 1
ATOM 574 N N . ILE A 1 73 ? -25.833 6.487 32.814 1.00 89.00 73 ILE A N 1
ATOM 575 C CA . ILE A 1 73 ? -25.033 5.426 33.438 1.00 89.00 73 ILE A CA 1
ATOM 576 C C . ILE A 1 73 ? -23.551 5.640 33.138 1.00 89.00 73 ILE A C 1
ATOM 578 O O . ILE A 1 73 ? -23.213 6.269 32.137 1.00 89.00 73 ILE A O 1
ATOM 582 N N . GLU A 1 74 ? -22.672 5.076 33.969 1.00 90.94 74 GLU A N 1
ATOM 583 C CA . GLU A 1 74 ? -21.253 4.989 33.614 1.00 90.94 74 GLU A CA 1
ATOM 584 C C . GLU A 1 74 ? -21.107 4.129 32.351 1.00 90.94 74 GLU A C 1
ATOM 586 O O . GLU A 1 74 ? -21.604 3.002 32.309 1.00 90.94 74 GLU A O 1
ATOM 591 N N . LEU A 1 75 ? -20.439 4.658 31.324 1.00 93.56 75 LEU A N 1
ATOM 592 C CA . LEU A 1 75 ? -20.100 3.887 30.125 1.00 93.56 75 LEU A CA 1
ATOM 593 C C . LEU A 1 75 ? -18.606 3.618 30.069 1.00 93.56 75 LEU A C 1
ATOM 595 O O . LEU A 1 75 ? -17.783 4.491 30.349 1.00 93.56 75 LEU A O 1
ATOM 599 N N . TRP A 1 76 ? -18.277 2.424 29.601 1.00 95.31 76 TRP A N 1
ATOM 600 C CA . TRP A 1 76 ? -16.924 2.033 29.245 1.00 95.31 76 TRP A CA 1
ATOM 601 C C . TRP A 1 76 ? -16.771 1.999 27.733 1.00 95.31 76 TRP A C 1
ATOM 603 O O . TRP A 1 76 ? -17.659 1.520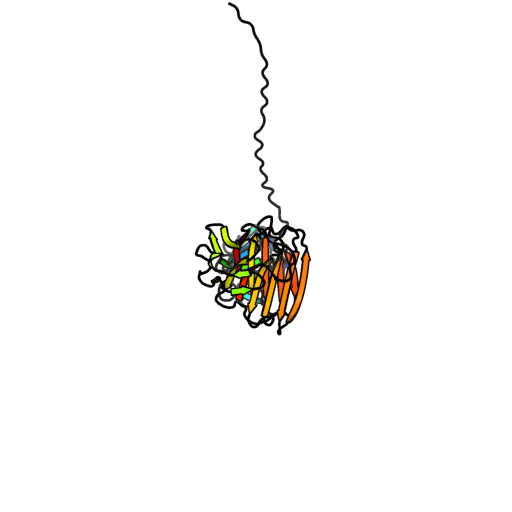 27.026 1.00 95.31 76 TRP A O 1
ATOM 613 N N . ILE A 1 77 ? -15.640 2.495 27.243 1.00 94.81 77 ILE A N 1
ATOM 614 C CA . ILE A 1 77 ? -15.238 2.372 25.848 1.00 94.81 77 ILE A CA 1
ATOM 615 C C . ILE A 1 77 ? -14.241 1.221 25.715 1.00 94.81 77 ILE A C 1
ATOM 617 O O . ILE A 1 77 ? -13.303 1.095 26.503 1.00 94.81 77 ILE A O 1
ATOM 621 N N . GLY A 1 78 ? -14.486 0.360 24.733 1.00 95.12 78 GLY A N 1
ATOM 622 C CA . GLY A 1 78 ? -13.549 -0.664 24.290 1.00 95.12 78 GLY A CA 1
ATOM 623 C C . GLY A 1 78 ? -13.344 -0.531 22.790 1.00 95.12 78 GLY A C 1
ATOM 624 O O . GLY A 1 78 ? -14.315 -0.345 22.051 1.00 95.12 78 GLY A O 1
ATOM 625 N N . GLU A 1 79 ? -12.098 -0.622 22.351 1.00 94.31 79 GLU A N 1
ATOM 626 C CA . GLU A 1 79 ? -11.719 -0.488 20.950 1.00 94.31 79 GLU A CA 1
ATOM 627 C C . GLU A 1 79 ? -10.836 -1.652 20.518 1.00 94.31 79 GLU A C 1
ATOM 629 O O . GLU A 1 79 ? -10.043 -2.171 21.305 1.00 94.31 79 GLU A O 1
ATOM 634 N N . SER A 1 80 ? -10.967 -2.038 19.252 1.00 94.06 80 SER A N 1
ATOM 635 C CA . SER A 1 80 ? -10.182 -3.118 18.659 1.00 94.06 80 SER A CA 1
ATOM 636 C C . SER A 1 80 ? -9.846 -2.802 17.204 1.00 94.06 80 SER A C 1
ATOM 638 O O . SER A 1 80 ? -10.630 -2.162 16.501 1.00 94.06 80 SER A O 1
ATOM 640 N N . ILE A 1 81 ? -8.717 -3.315 16.722 1.00 93.06 81 ILE A N 1
ATOM 641 C CA . ILE A 1 81 ? -8.370 -3.360 15.298 1.00 93.06 81 ILE A CA 1
ATOM 642 C C . ILE A 1 81 ? -8.331 -4.809 14.840 1.00 93.06 81 ILE A C 1
ATOM 644 O O . ILE A 1 81 ? -7.691 -5.649 15.469 1.00 93.06 81 ILE A O 1
ATOM 648 N N . GLN A 1 82 ? -8.981 -5.093 13.718 1.00 92.69 82 GLN A N 1
ATOM 649 C CA . GLN A 1 82 ? -8.711 -6.285 12.931 1.00 92.69 82 GLN A CA 1
ATOM 650 C C . GLN A 1 82 ? -7.745 -5.928 11.805 1.00 92.69 82 GLN A C 1
ATOM 652 O O . GLN A 1 82 ? -8.062 -5.058 10.990 1.00 92.69 82 GLN A O 1
ATOM 657 N N . ASP A 1 83 ? -6.599 -6.601 11.761 1.00 91.19 83 ASP A N 1
ATOM 658 C CA . ASP A 1 83 ? -5.652 -6.439 10.659 1.00 91.19 83 ASP A CA 1
ATOM 659 C C . ASP A 1 83 ? -6.098 -7.168 9.389 1.00 91.19 83 ASP A C 1
ATOM 661 O O . ASP A 1 83 ? -7.040 -7.966 9.400 1.00 91.19 83 ASP A O 1
ATOM 665 N N . ALA A 1 84 ? -5.392 -6.912 8.287 1.00 87.44 84 ALA A N 1
ATOM 666 C CA . ALA A 1 84 ? -5.684 -7.501 6.984 1.00 87.44 84 ALA A CA 1
ATOM 667 C C . ALA A 1 84 ? -5.588 -9.043 6.954 1.00 87.44 84 ALA A C 1
ATOM 669 O O . ALA A 1 84 ? -6.136 -9.669 6.051 1.00 87.44 84 ALA A O 1
ATOM 670 N N . SER A 1 85 ? -4.957 -9.682 7.951 1.00 85.56 85 SER A N 1
ATOM 671 C CA . SER A 1 85 ? -4.959 -11.148 8.104 1.00 85.56 85 SER A CA 1
ATOM 672 C C . SER A 1 85 ? -6.199 -11.686 8.833 1.00 85.56 85 SER A C 1
ATOM 674 O O . SER A 1 85 ? -6.373 -12.897 8.984 1.00 85.56 85 SER A O 1
ATOM 676 N N . GLY A 1 86 ? -7.057 -10.792 9.327 1.00 88.81 86 GLY A N 1
ATOM 677 C CA . GLY A 1 86 ? -8.226 -11.115 10.130 1.00 88.81 86 GLY A CA 1
ATOM 678 C C . GLY A 1 86 ? -7.937 -11.258 11.627 1.00 88.81 86 GLY A C 1
ATOM 679 O O . GLY A 1 86 ? -8.841 -11.646 12.377 1.00 88.81 86 GLY A O 1
ATOM 680 N N . LYS A 1 87 ? -6.717 -10.962 12.093 1.00 90.94 87 LYS A N 1
ATOM 681 C CA . LYS A 1 87 ? -6.349 -11.057 13.510 1.00 90.94 87 LYS A CA 1
ATOM 682 C C . LYS A 1 87 ? -6.794 -9.801 14.261 1.00 90.94 87 LYS A C 1
ATOM 684 O O . LYS A 1 87 ? -6.561 -8.685 13.813 1.00 90.94 87 LYS A O 1
ATOM 689 N N . TRP A 1 88 ? -7.409 -10.009 15.423 1.00 92.75 88 TRP A N 1
ATOM 690 C CA . TRP A 1 88 ? -7.865 -8.941 16.313 1.00 92.75 88 TRP A CA 1
ATOM 691 C C . TRP A 1 88 ? -6.783 -8.515 17.305 1.00 92.75 88 TRP A C 1
ATOM 693 O O . TRP A 1 88 ? -6.046 -9.352 17.836 1.00 92.75 88 TRP A O 1
ATOM 703 N N . HIS A 1 89 ? -6.738 -7.212 17.564 1.00 91.75 89 HIS A N 1
ATOM 704 C CA . HIS A 1 89 ? -5.874 -6.545 18.528 1.00 91.75 89 HIS A CA 1
ATOM 705 C C . HIS A 1 89 ? -6.742 -5.596 19.344 1.00 91.75 89 HIS A C 1
ATOM 707 O O . HIS A 1 89 ? -7.307 -4.651 18.798 1.00 91.75 89 HIS A O 1
ATOM 713 N N . ASP A 1 90 ? -6.873 -5.881 20.633 1.00 92.44 90 ASP A N 1
ATOM 714 C CA . ASP A 1 90 ? -7.700 -5.098 21.546 1.00 92.44 90 ASP A CA 1
ATOM 715 C C . ASP A 1 90 ? -6.855 -4.020 22.230 1.00 92.44 90 ASP A C 1
ATOM 717 O O . ASP A 1 90 ? -5.710 -4.268 22.620 1.00 92.44 90 ASP A O 1
ATOM 721 N N . PHE A 1 91 ? -7.426 -2.827 22.376 1.00 92.75 91 PHE A N 1
ATOM 722 C CA . PHE A 1 91 ? -6.871 -1.772 23.215 1.00 92.75 91 PHE A CA 1
ATOM 723 C C . PHE A 1 91 ? -7.394 -1.906 24.646 1.00 92.75 91 PHE A C 1
ATOM 725 O O . PHE A 1 91 ? -8.465 -2.470 24.880 1.00 92.75 91 PHE A O 1
ATOM 732 N N . ASP A 1 92 ? -6.643 -1.365 25.608 1.00 92.81 92 ASP A N 1
ATOM 733 C CA . ASP A 1 92 ? -7.061 -1.369 27.009 1.00 92.81 92 ASP A CA 1
ATOM 734 C C . ASP A 1 92 ? -8.381 -0.585 27.157 1.00 92.81 92 ASP A C 1
ATOM 736 O O . ASP A 1 92 ? -8.427 0.610 26.840 1.00 92.81 92 ASP A O 1
ATOM 740 N N . PRO A 1 93 ? -9.466 -1.215 27.639 1.00 94.75 93 PRO A N 1
ATOM 741 C CA . PRO A 1 93 ? -10.737 -0.533 27.806 1.00 94.75 93 PRO A CA 1
ATOM 742 C C . PRO A 1 93 ? -10.657 0.474 28.954 1.00 94.75 93 PRO A C 1
ATOM 744 O O . PRO A 1 93 ? -9.924 0.293 29.931 1.00 94.75 93 PRO A O 1
ATOM 747 N N . SER A 1 94 ? -11.461 1.531 28.880 1.00 94.31 94 SER A N 1
ATOM 748 C CA . SER A 1 94 ? -11.483 2.559 29.921 1.00 94.31 94 SER A CA 1
ATOM 749 C C . SER A 1 94 ? -12.888 3.105 30.173 1.00 94.31 94 SER A C 1
ATOM 751 O O . SER A 1 94 ? -13.731 3.090 29.271 1.00 94.31 94 SER A O 1
ATOM 753 N N . PRO A 1 95 ? -13.183 3.592 31.393 1.00 94.50 95 PRO A N 1
ATOM 754 C CA . PRO A 1 95 ? -14.399 4.352 31.625 1.00 94.50 95 PRO A CA 1
ATOM 755 C C . PRO A 1 95 ? -14.293 5.684 30.876 1.00 94.50 95 PRO A C 1
ATOM 757 O O . PRO A 1 95 ? -13.255 6.352 30.914 1.00 94.50 95 PRO A O 1
ATOM 760 N N . ILE A 1 96 ? -15.373 6.096 30.217 1.00 91.12 96 ILE A N 1
ATOM 761 C CA . ILE A 1 96 ? -15.436 7.411 29.578 1.00 91.12 96 ILE A CA 1
ATOM 762 C C . ILE A 1 96 ? -15.392 8.476 30.680 1.00 91.12 96 ILE A C 1
ATOM 764 O O . ILE A 1 96 ? -16.200 8.466 31.608 1.00 91.12 96 ILE A O 1
ATOM 768 N N . GLN A 1 97 ? -14.425 9.389 30.593 1.00 84.31 97 GLN A N 1
ATOM 769 C CA . GLN A 1 97 ? -14.225 10.425 31.607 1.00 84.31 97 GLN A CA 1
ATOM 770 C C . GLN A 1 97 ? -15.236 11.572 31.472 1.00 84.31 97 GLN A C 1
ATOM 772 O O . GLN A 1 97 ? -15.784 11.810 30.398 1.00 84.31 97 GLN A O 1
ATOM 777 N N . ASP A 1 98 ? -15.455 12.291 32.578 1.00 75.56 98 ASP A N 1
ATOM 778 C CA . ASP A 1 98 ? -16.269 13.514 32.651 1.00 75.56 98 ASP A CA 1
ATOM 779 C C . ASP A 1 98 ? -17.707 13.371 32.114 1.00 75.56 98 ASP A C 1
ATOM 781 O O . ASP A 1 98 ? -18.279 14.308 31.550 1.00 75.56 98 ASP A O 1
ATOM 785 N N . GLN A 1 99 ? -18.321 12.201 32.319 1.00 78.06 99 GLN A N 1
ATOM 786 C CA . GLN A 1 99 ? -19.707 11.978 31.926 1.00 78.06 99 GLN A CA 1
ATOM 787 C C . GLN A 1 99 ? -20.672 12.851 32.737 1.00 78.06 99 GLN A C 1
ATOM 789 O O . GLN A 1 99 ? -20.649 12.831 33.971 1.00 78.06 99 GLN A O 1
ATOM 794 N N . PRO A 1 100 ? -21.556 13.605 32.069 1.00 69.50 100 PRO A N 1
ATOM 795 C CA . PRO A 1 100 ? -22.611 14.318 32.755 1.00 69.50 100 PRO A CA 1
ATOM 796 C C . PRO A 1 100 ? -23.658 13.360 33.326 1.00 69.50 100 PRO A C 1
ATOM 798 O O . PRO A 1 100 ? -23.964 12.329 32.731 1.00 69.50 100 PRO A O 1
ATOM 801 N N . HIS A 1 101 ? -24.254 13.758 34.449 1.00 69.62 101 HIS A N 1
ATOM 802 C CA . HIS A 1 101 ? -25.296 12.997 35.146 1.00 69.62 101 HIS A CA 1
ATOM 803 C C . HIS A 1 101 ? -26.702 13.609 35.007 1.00 69.62 101 HIS A C 1
ATOM 805 O O . HIS A 1 101 ? -27.617 13.176 35.701 1.00 69.62 101 HIS A O 1
ATOM 811 N N . ASP A 1 102 ? -26.880 14.606 34.133 1.00 69.06 102 ASP A N 1
ATOM 812 C CA . ASP A 1 102 ? -28.178 15.241 33.877 1.00 69.06 10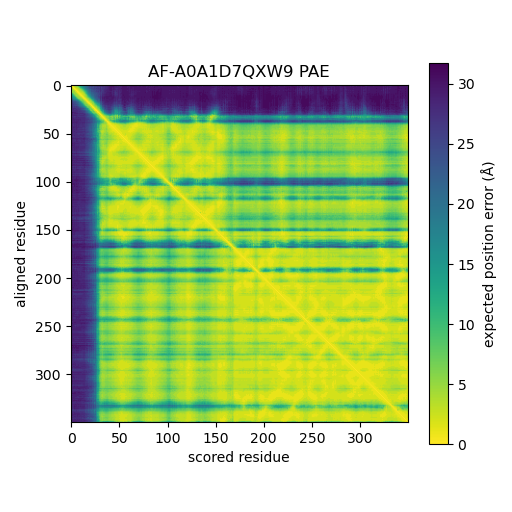2 ASP A CA 1
ATOM 813 C C . ASP A 1 102 ? -28.884 14.604 32.655 1.00 69.06 102 ASP A C 1
ATOM 815 O O . ASP A 1 102 ? -28.247 14.279 31.648 1.00 69.06 102 ASP A O 1
ATOM 819 N N . ASP A 1 103 ? -30.212 14.458 32.731 1.00 63.47 103 ASP A N 1
ATOM 820 C CA . ASP A 1 103 ? -31.046 13.849 31.681 1.00 63.47 103 ASP A CA 1
ATOM 821 C C . ASP A 1 103 ? -31.000 14.630 30.349 1.00 63.47 103 ASP A C 1
ATOM 823 O O . ASP A 1 103 ? -30.988 15.864 30.326 1.00 63.47 103 ASP A O 1
ATOM 827 N N . HIS A 1 104 ? -31.053 13.906 29.221 1.00 66.62 104 HIS A N 1
ATOM 828 C CA . HIS A 1 104 ? -31.053 14.449 27.848 1.00 66.62 104 HIS A CA 1
ATOM 829 C C . HIS A 1 104 ? -29.829 15.291 27.465 1.00 66.62 104 HIS A C 1
ATOM 831 O O . HIS A 1 104 ? -29.876 16.114 26.546 1.00 66.62 104 HIS A O 1
ATOM 837 N N . GLN A 1 105 ? -28.708 15.091 28.154 1.00 80.06 105 GLN A N 1
ATOM 838 C CA . GLN A 1 105 ? -27.470 15.773 27.819 1.00 80.06 105 GLN A CA 1
ATOM 839 C C . GLN A 1 105 ? -26.736 15.091 26.657 1.00 80.06 105 GLN A C 1
ATOM 841 O O . GLN A 1 105 ? -26.658 13.865 26.563 1.00 80.06 105 GLN A O 1
ATOM 846 N N . ARG A 1 106 ? -26.160 15.922 25.782 1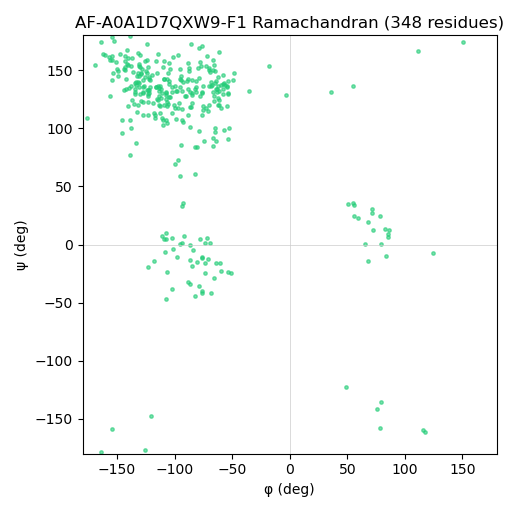.00 85.19 106 ARG A N 1
ATOM 847 C CA . ARG A 1 106 ? -25.213 15.504 24.745 1.00 85.19 106 ARG A CA 1
ATOM 848 C C . ARG A 1 106 ? -23.847 15.226 25.377 1.00 85.19 106 ARG A C 1
ATOM 850 O O . ARG A 1 106 ? -23.332 16.075 26.105 1.00 85.19 106 ARG A O 1
ATOM 857 N N . LEU A 1 107 ? -23.263 14.074 25.065 1.00 87.06 107 LEU A N 1
ATOM 858 C CA . LEU A 1 107 ? -21.913 13.686 25.468 1.00 87.06 107 LEU A CA 1
ATOM 859 C C . LEU A 1 107 ? -21.058 13.461 24.218 1.00 87.06 107 LEU A C 1
ATOM 861 O O . LEU A 1 107 ? -21.395 12.624 23.381 1.00 87.06 107 LEU A O 1
ATOM 865 N N . ASP A 1 108 ? -19.959 14.208 24.115 1.00 88.00 108 ASP A N 1
ATOM 866 C CA . ASP A 1 108 ? -18.968 14.067 23.051 1.00 88.00 108 ASP A CA 1
ATOM 867 C C . ASP A 1 108 ? -17.776 13.259 23.576 1.00 88.00 108 ASP A C 1
ATOM 869 O O . ASP A 1 108 ? -17.083 13.662 24.510 1.00 88.00 108 ASP A O 1
ATOM 873 N N . ILE A 1 109 ? -17.553 12.104 22.969 1.00 89.25 109 ILE A N 1
ATOM 874 C CA . ILE A 1 109 ? -16.551 11.118 23.351 1.00 89.25 109 ILE A CA 1
ATOM 875 C C . ILE A 1 109 ? -15.448 11.176 22.309 1.00 89.25 109 ILE A C 1
ATOM 877 O O . ILE A 1 109 ? -15.716 11.110 21.109 1.00 89.25 109 ILE A O 1
ATOM 881 N N . ARG A 1 110 ? -14.207 11.301 22.770 1.00 89.44 110 ARG A N 1
ATOM 882 C CA . ARG A 1 110 ? -13.020 11.212 21.924 1.00 89.44 110 ARG A CA 1
ATOM 883 C C . ARG A 1 110 ? -12.129 10.122 22.467 1.00 89.44 110 ARG A C 1
ATOM 885 O O . ARG A 1 110 ? -11.829 10.129 23.659 1.00 89.44 110 ARG A O 1
ATOM 892 N N . SER A 1 111 ? -11.718 9.231 21.581 1.00 88.12 111 SER A N 1
ATOM 893 C CA . SER A 1 111 ? -10.720 8.224 21.885 1.00 88.12 111 SER A CA 1
ATOM 894 C C . SER A 1 111 ? -9.523 8.381 20.971 1.00 88.12 111 SER A C 1
ATOM 896 O O . SER A 1 111 ? -9.662 8.799 19.819 1.00 88.12 111 SER A O 1
ATOM 898 N N . GLU A 1 112 ? -8.357 8.078 21.519 1.00 89.25 112 GLU A N 1
ATOM 899 C CA . GLU A 1 112 ? -7.080 8.104 20.831 1.00 89.25 112 GLU A CA 1
ATOM 900 C C . GLU A 1 112 ? -6.332 6.831 21.198 1.00 89.25 112 GLU A C 1
ATOM 902 O O . GLU A 1 112 ? -6.058 6.588 22.373 1.00 89.25 112 GLU A O 1
ATOM 907 N N . ASN A 1 113 ? -5.993 6.036 20.190 1.00 89.25 113 ASN A N 1
ATOM 908 C CA . ASN A 1 113 ? -5.211 4.823 20.371 1.00 89.25 113 ASN A CA 1
ATOM 909 C C . ASN A 1 113 ? -4.026 4.827 19.423 1.00 89.25 113 ASN A C 1
ATOM 911 O O . ASN A 1 113 ? -4.094 5.382 18.332 1.00 89.25 113 ASN A O 1
ATOM 915 N N . ILE A 1 114 ? -2.948 4.168 19.831 1.00 90.75 114 ILE A N 1
ATOM 916 C CA . ILE A 1 114 ? -1.738 4.042 19.025 1.00 90.75 114 ILE A CA 1
ATOM 917 C C . ILE A 1 114 ? -1.619 2.579 18.584 1.00 90.75 114 ILE A C 1
ATOM 919 O O . ILE A 1 114 ? -1.332 1.722 19.427 1.00 90.75 114 ILE A O 1
ATOM 923 N N . PRO A 1 115 ? -1.826 2.260 17.293 1.00 89.00 115 PRO A N 1
ATOM 924 C CA . PRO A 1 115 ? -1.686 0.902 16.789 1.00 89.00 115 PRO A CA 1
ATOM 925 C C . PRO A 1 115 ? -0.243 0.391 16.969 1.00 89.00 115 PRO A C 1
ATOM 927 O O . PRO A 1 115 ? 0.711 1.104 16.630 1.00 89.00 115 PRO A O 1
ATOM 930 N N . PRO A 1 116 ? -0.044 -0.826 17.503 1.00 83.25 116 PRO A N 1
ATOM 931 C CA . PRO A 1 116 ? 1.288 -1.379 17.745 1.00 83.25 116 PRO A CA 1
ATOM 932 C C . PRO A 1 116 ? 2.035 -1.703 16.441 1.00 83.25 116 PRO A C 1
ATOM 934 O O . PRO A 1 116 ? 1.486 -2.329 15.540 1.00 83.25 116 PRO A O 1
ATOM 937 N N . ARG A 1 117 ? 3.325 -1.341 16.374 1.00 80.06 117 ARG A N 1
ATOM 938 C CA . ARG A 1 117 ? 4.175 -1.513 15.177 1.00 80.06 117 ARG A CA 1
ATOM 939 C C . ARG A 1 117 ? 4.498 -2.960 14.814 1.00 80.06 117 ARG A C 1
ATOM 941 O O . ARG A 1 117 ? 4.470 -3.309 13.645 1.00 80.06 117 ARG A O 1
ATOM 948 N N . ASP A 1 118 ? 4.800 -3.803 15.798 1.00 78.19 118 ASP A N 1
ATOM 949 C CA . ASP A 1 118 ? 5.442 -5.101 15.527 1.00 78.19 118 ASP A CA 1
ATOM 950 C C . ASP A 1 118 ? 4.455 -6.272 15.383 1.00 78.19 118 ASP A C 1
ATOM 952 O O . ASP A 1 118 ? 4.863 -7.428 15.255 1.00 78.19 118 ASP A O 1
ATOM 956 N N . THR A 1 119 ? 3.150 -6.010 15.484 1.00 79.50 119 THR A N 1
ATOM 957 C CA . THR A 1 119 ? 2.133 -7.071 15.560 1.00 79.50 119 THR A CA 1
ATOM 958 C C . THR A 1 119 ? 1.071 -7.004 14.480 1.00 79.50 119 THR A C 1
ATOM 960 O O . THR A 1 119 ? 0.394 -8.017 14.285 1.00 79.50 119 THR A O 1
ATOM 963 N N . LEU A 1 120 ? 0.907 -5.846 13.841 1.00 86.38 120 LEU A N 1
ATOM 964 C CA . LEU A 1 120 ? -0.098 -5.598 12.818 1.00 86.38 120 LEU A CA 1
ATOM 965 C C . LEU A 1 120 ? 0.486 -5.822 11.428 1.00 86.38 120 LEU A C 1
ATOM 967 O O . LEU A 1 120 ? 1.628 -5.466 11.149 1.00 86.38 120 LEU A O 1
ATOM 971 N N . LEU A 1 121 ? -0.330 -6.407 10.558 1.00 91.94 121 LEU A N 1
ATOM 972 C CA . LEU A 1 121 ? -0.044 -6.465 9.134 1.00 91.94 121 LEU A CA 1
ATOM 973 C C . LEU A 1 121 ? -0.440 -5.138 8.487 1.00 91.94 121 LEU A C 1
ATOM 975 O O . LEU A 1 121 ? -1.524 -4.628 8.786 1.00 91.94 121 LEU A O 1
ATOM 979 N N . THR A 1 122 ? 0.406 -4.592 7.612 1.00 94.19 122 THR A N 1
ATOM 980 C CA . THR A 1 122 ? 0.056 -3.387 6.849 1.00 94.19 122 THR A CA 1
ATOM 981 C C . THR A 1 122 ? -1.093 -3.656 5.888 1.00 94.19 122 THR A C 1
ATOM 983 O O . THR A 1 122 ? -1.327 -4.798 5.487 1.00 94.19 122 THR A O 1
ATOM 986 N N . GLY A 1 123 ? -1.826 -2.599 5.549 1.00 94.69 123 GLY A N 1
ATOM 987 C CA . GLY A 1 123 ? -2.970 -2.649 4.650 1.00 94.69 123 GLY A CA 1
ATOM 988 C C . GLY A 1 123 ? -4.296 -2.284 5.307 1.00 94.69 123 GLY A C 1
ATOM 989 O O . GLY A 1 123 ? -4.295 -1.605 6.341 1.00 94.69 123 GLY A O 1
ATOM 990 N N . PRO A 1 124 ? -5.432 -2.688 4.709 1.00 93.81 124 PRO A N 1
ATOM 991 C CA . PRO A 1 124 ? -6.756 -2.312 5.188 1.00 93.81 124 PRO A CA 1
ATOM 992 C C . PRO A 1 124 ? -7.030 -2.879 6.585 1.00 93.81 124 PRO A C 1
ATOM 994 O O . PRO A 1 124 ? -6.799 -4.056 6.860 1.00 93.81 124 PRO A O 1
ATOM 997 N N . GLN A 1 125 ? -7.550 -2.029 7.465 1.00 92.88 125 GLN A N 1
ATOM 998 C CA . GLN A 1 125 ? -7.850 -2.336 8.857 1.00 92.88 125 GLN A CA 1
ATOM 999 C C . GLN A 1 125 ? -9.334 -2.116 9.142 1.00 92.88 125 GLN A C 1
ATOM 1001 O O . GLN A 1 125 ? -9.942 -1.132 8.711 1.00 92.88 125 GLN A O 1
ATOM 1006 N N . THR A 1 126 ? -9.912 -2.998 9.954 1.00 93.25 126 THR A N 1
ATOM 1007 C CA . THR A 1 126 ? -11.229 -2.744 10.548 1.00 93.25 126 THR A CA 1
ATOM 1008 C C . THR A 1 126 ? -11.040 -2.227 11.963 1.00 93.25 126 THR A C 1
ATOM 1010 O O . THR A 1 126 ? -10.686 -2.993 12.856 1.00 93.25 126 THR A O 1
ATOM 1013 N N . HIS A 1 127 ? -11.290 -0.940 12.184 1.00 93.31 127 HIS A N 1
ATOM 1014 C CA . HIS A 1 127 ? -11.330 -0.372 13.526 1.00 93.31 127 HIS A CA 1
ATOM 1015 C C . HIS A 1 127 ? -12.746 -0.492 14.087 1.00 93.31 127 HIS A C 1
ATOM 1017 O O . HIS A 1 127 ? -13.718 -0.186 13.398 1.00 93.31 127 HIS A O 1
ATOM 1023 N N . VAL A 1 128 ? -12.864 -0.941 15.332 1.00 94.25 128 VAL A N 1
ATOM 1024 C CA . VAL A 1 128 ? -14.126 -1.155 16.037 1.00 94.25 128 VAL A CA 1
ATOM 1025 C C . VAL A 1 128 ? -14.131 -0.332 17.310 1.00 94.25 128 VAL A C 1
ATOM 1027 O O . VAL A 1 128 ? -13.225 -0.461 18.123 1.00 94.25 128 VAL A O 1
ATOM 1030 N N . VAL A 1 129 ? -15.206 0.420 17.528 1.00 94.50 129 VAL A N 1
ATOM 1031 C CA . VAL A 1 129 ? -15.513 1.079 18.802 1.00 94.50 129 VAL A CA 1
ATOM 1032 C C . VAL A 1 129 ? -16.746 0.427 19.405 1.00 94.50 129 VAL A C 1
ATOM 1034 O O . VAL A 1 129 ? -17.731 0.180 18.710 1.00 94.50 129 VAL A O 1
ATOM 1037 N N . SER A 1 130 ? -16.714 0.157 20.706 1.00 95.25 130 SER A N 1
ATOM 1038 C CA . SER A 1 130 ? -17.840 -0.393 21.458 1.00 95.25 130 SER A CA 1
ATOM 1039 C C . SER A 1 130 ? -18.071 0.368 22.758 1.00 95.25 130 SER A C 1
ATOM 1041 O O . SER A 1 130 ? -17.114 0.756 23.428 1.00 95.25 130 SER A O 1
ATOM 1043 N N . PHE A 1 131 ? -19.340 0.508 23.150 1.00 95.00 131 PHE A N 1
ATOM 1044 C CA . PHE A 1 131 ? -19.708 0.957 24.495 1.00 95.00 131 PHE A CA 1
ATOM 1045 C C . PHE A 1 131 ? -20.256 -0.190 25.330 1.00 95.00 131 PHE A C 1
ATOM 1047 O O . PHE A 1 131 ? -21.010 -1.031 24.833 1.00 95.00 131 PHE A O 1
ATOM 1054 N N 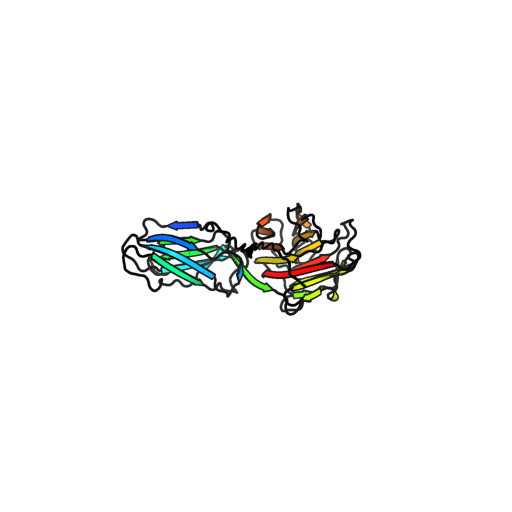. TRP A 1 132 ? -19.904 -0.184 26.609 1.00 95.38 132 TRP A N 1
ATOM 1055 C CA . TRP A 1 132 ? -20.233 -1.213 27.587 1.00 95.38 132 TRP A CA 1
ATOM 1056 C C . TRP A 1 132 ? -20.806 -0.589 28.862 1.00 95.38 132 TRP A C 1
ATOM 1058 O O . TRP A 1 132 ? -20.502 0.559 29.185 1.00 95.38 132 TRP A O 1
ATOM 1068 N N . ASP A 1 133 ? -21.631 -1.347 29.587 1.00 94.31 133 ASP A N 1
ATOM 1069 C CA . ASP A 1 133 ? -22.239 -0.923 30.862 1.00 94.31 133 ASP A CA 1
ATOM 1070 C C . ASP A 1 133 ? -21.269 -0.956 32.063 1.00 94.31 133 ASP A C 1
ATOM 1072 O O . ASP A 1 133 ? -21.600 -0.487 33.150 1.00 94.31 133 ASP A O 1
ATOM 1076 N N . ARG A 1 134 ? -20.101 -1.574 31.877 1.00 95.00 134 ARG A N 1
ATOM 1077 C CA . ARG A 1 134 ? -18.977 -1.712 32.815 1.00 95.00 134 ARG A CA 1
ATOM 1078 C C . ARG A 1 134 ? -17.738 -2.135 32.024 1.00 95.00 134 ARG A C 1
ATOM 1080 O O . ARG A 1 134 ? -17.835 -2.325 30.811 1.00 95.00 134 ARG A O 1
ATOM 1087 N N . SER A 1 135 ? -16.605 -2.354 32.692 1.00 95.31 135 SER A N 1
ATOM 1088 C CA . SER A 1 135 ? -15.421 -2.887 32.011 1.00 95.31 135 SER A CA 1
ATOM 1089 C C . SER A 1 135 ? -15.747 -4.187 31.254 1.00 95.31 135 SER A C 1
ATOM 1091 O O . SER A 1 135 ? -16.322 -5.101 31.851 1.00 95.31 135 SER A O 1
ATOM 1093 N N . PRO A 1 136 ? -15.383 -4.311 29.962 1.00 94.31 136 PRO A N 1
ATOM 1094 C CA . PRO A 1 136 ? -15.637 -5.521 29.180 1.00 94.31 136 PRO A CA 1
ATOM 1095 C C . PRO A 1 136 ? -14.884 -6.754 29.701 1.00 94.31 136 PRO A C 1
ATOM 1097 O O . PRO A 1 136 ? -15.265 -7.877 29.374 1.00 94.31 136 PRO A O 1
ATOM 1100 N N . ASP A 1 137 ? -13.865 -6.565 30.544 1.00 93.62 137 ASP A N 1
ATOM 1101 C CA . ASP A 1 137 ? -13.136 -7.654 31.204 1.00 93.62 137 ASP A CA 1
ATOM 1102 C C . ASP A 1 137 ? -13.916 -8.280 32.376 1.00 93.62 137 ASP A C 1
ATOM 1104 O O . ASP A 1 137 ? -13.522 -9.317 32.920 1.00 93.62 137 ASP A O 1
ATOM 1108 N N . GLU A 1 138 ? -15.017 -7.657 32.806 1.00 95.12 138 GLU A N 1
ATOM 1109 C CA . GLU A 1 138 ? -15.838 -8.145 33.910 1.00 95.12 138 GLU A CA 1
ATOM 1110 C C . GLU A 1 138 ? -16.872 -9.189 33.465 1.00 95.12 138 GLU A C 1
ATOM 1112 O O . GLU A 1 138 ? -17.536 -9.077 32.432 1.00 95.12 138 GLU A O 1
ATOM 1117 N N . GLU A 1 139 ? -17.079 -10.209 34.307 1.00 95.25 139 GLU A N 1
ATOM 1118 C CA . GLU A 1 139 ? -18.103 -11.224 34.062 1.00 95.25 139 GLU A CA 1
ATOM 1119 C C . GLU A 1 139 ? -19.502 -10.589 34.019 1.00 95.25 139 GLU A C 1
ATOM 1121 O O . GLU A 1 139 ? -19.952 -9.945 34.970 1.00 95.25 139 GLU A O 1
ATOM 1126 N N . GLY A 1 140 ? -20.215 -10.819 32.915 1.00 93.69 140 GLY A N 1
ATOM 1127 C CA . GLY A 1 140 ? -21.567 -10.304 32.710 1.00 93.69 140 GLY A CA 1
ATOM 1128 C C . GLY A 1 140 ? -21.637 -8.885 32.145 1.00 93.69 140 GLY A C 1
ATOM 1129 O O . GLY A 1 140 ? -22.741 -8.347 32.098 1.00 93.69 140 GLY A O 1
ATOM 1130 N N . ALA A 1 141 ? -20.514 -8.300 31.709 1.00 95.06 141 ALA A N 1
ATOM 1131 C CA . ALA A 1 141 ? -20.515 -7.047 30.959 1.00 95.06 141 ALA A CA 1
ATOM 1132 C C . ALA A 1 141 ? -21.394 -7.146 29.701 1.00 95.06 141 ALA A C 1
ATOM 1134 O O . ALA A 1 141 ? -21.387 -8.149 28.978 1.00 95.06 141 ALA A O 1
ATOM 1135 N N . ILE A 1 142 ? -22.165 -6.093 29.444 1.00 93.25 142 ILE A N 1
ATOM 1136 C CA . ILE A 1 142 ? -23.100 -6.000 28.327 1.00 93.25 142 ILE A CA 1
ATOM 1137 C C . ILE A 1 142 ? -22.583 -4.938 27.363 1.00 93.25 142 ILE A C 1
ATOM 1139 O O . ILE A 1 142 ? -22.482 -3.762 27.710 1.00 93.25 142 ILE A O 1
ATOM 1143 N N . ARG A 1 143 ? -22.304 -5.345 26.121 1.00 94.94 143 ARG A N 1
ATOM 1144 C CA . ARG A 1 143 ? -22.030 -4.404 25.033 1.00 94.94 143 ARG A CA 1
ATOM 1145 C C . ARG A 1 143 ? -23.332 -3.735 24.634 1.00 94.94 143 ARG A C 1
ATOM 1147 O O . ARG A 1 143 ? -24.236 -4.427 24.175 1.00 94.94 143 ARG A O 1
ATOM 1154 N N . LEU A 1 144 ? -23.413 -2.423 24.801 1.00 94.62 144 LEU A N 1
ATOM 1155 C CA . LEU A 1 144 ? -24.584 -1.587 24.520 1.00 94.62 144 LEU A CA 1
ATOM 1156 C C . LEU A 1 144 ? -24.600 -1.095 23.068 1.00 94.62 144 LEU A C 1
ATOM 1158 O O . LEU A 1 144 ? -25.654 -0.932 22.461 1.00 94.62 144 LEU A O 1
ATOM 1162 N N . PHE A 1 145 ? -23.417 -0.869 22.504 1.00 93.88 145 PHE A N 1
ATOM 1163 C CA . PHE A 1 145 ? -23.244 -0.315 21.169 1.00 93.88 145 PHE A CA 1
ATOM 1164 C C . PHE A 1 145 ? -21.967 -0.848 20.534 1.00 93.88 145 PHE A C 1
ATOM 1166 O O . PHE A 1 145 ? -20.988 -1.116 21.237 1.00 93.88 145 PHE A O 1
ATOM 1173 N N . GLN A 1 146 ? -21.979 -0.961 19.210 1.00 94.00 146 GLN A N 1
ATOM 1174 C CA . GLN A 1 146 ? -20.791 -1.199 18.410 1.00 94.00 146 GLN A CA 1
ATOM 1175 C C . GLN A 1 146 ? -20.872 -0.414 17.103 1.00 94.00 146 GLN A C 1
ATOM 1177 O O . GLN A 1 146 ? -21.927 -0.347 16.472 1.00 94.00 146 GLN A O 1
ATOM 1182 N N . ALA A 1 147 ? -19.732 0.100 16.665 1.00 92.50 147 ALA A N 1
ATOM 1183 C CA . ALA A 1 147 ? -19.531 0.591 15.316 1.00 92.50 147 ALA A CA 1
ATOM 1184 C C . ALA A 1 147 ? -18.169 0.168 14.781 1.00 92.50 147 ALA A C 1
ATOM 1186 O O . ALA A 1 147 ? -17.235 -0.052 15.554 1.00 92.50 147 ALA A O 1
ATOM 1187 N N . LYS A 1 148 ? -18.061 0.054 13.459 1.00 92.50 148 LYS A N 1
ATOM 1188 C CA . LYS A 1 148 ? -16.814 -0.314 12.790 1.00 92.50 148 LYS A CA 1
ATOM 1189 C C . LYS A 1 148 ? -16.592 0.466 11.498 1.00 92.50 148 LYS A C 1
ATOM 1191 O O . LYS A 1 148 ? -17.558 0.904 10.872 1.00 92.50 148 LYS A O 1
ATOM 1196 N N . THR A 1 149 ? -15.329 0.621 11.106 1.00 87.94 149 THR A N 1
ATOM 1197 C CA . THR A 1 149 ? -14.960 1.208 9.811 1.00 87.94 149 THR A CA 1
ATOM 1198 C C . THR A 1 149 ? -15.444 0.319 8.664 1.00 87.94 149 THR A C 1
ATOM 1200 O O . THR A 1 149 ? -15.506 -0.905 8.799 1.00 87.94 149 THR A O 1
ATOM 1203 N N . ALA A 1 150 ? -15.765 0.921 7.518 1.00 74.81 150 ALA A N 1
ATOM 1204 C CA . ALA A 1 150 ? -16.147 0.203 6.298 1.00 74.81 150 ALA A CA 1
ATOM 1205 C C . ALA A 1 150 ? -14.955 -0.081 5.365 1.00 74.81 150 ALA A C 1
ATOM 1207 O O . ALA A 1 150 ? -15.096 -0.070 4.148 1.00 74.81 150 ALA A O 1
ATOM 1208 N N . GLY A 1 151 ? -13.777 -0.356 5.936 1.00 67.00 151 GLY A N 1
ATOM 1209 C CA . GLY A 1 151 ? -12.572 -0.703 5.168 1.00 67.00 151 GLY A CA 1
ATOM 1210 C C . GLY A 1 151 ? -11.778 0.485 4.613 1.00 67.00 151 GLY A C 1
ATOM 1211 O O . GLY A 1 151 ? -10.899 0.283 3.785 1.00 67.00 151 GLY A O 1
ATOM 1212 N N . GLU A 1 152 ? -12.055 1.705 5.071 1.00 80.25 152 GLU A N 1
ATOM 1213 C CA . GLU A 1 152 ? -11.389 2.927 4.589 1.00 80.25 152 GLU A CA 1
ATOM 1214 C C . GLU A 1 152 ? -10.084 3.257 5.320 1.00 80.25 152 GLU A C 1
ATOM 1216 O O . GLU A 1 152 ? -9.334 4.115 4.866 1.00 80.25 152 GLU A O 1
ATOM 1221 N N . LEU A 1 153 ? -9.807 2.606 6.453 1.00 92.81 153 LEU A N 1
ATOM 1222 C CA . LEU A 1 153 ? -8.562 2.799 7.189 1.00 92.81 153 LEU A CA 1
ATOM 1223 C C . LEU A 1 153 ? -7.488 1.869 6.631 1.00 92.81 153 LEU A C 1
ATOM 1225 O O . LEU A 1 153 ? -7.615 0.651 6.735 1.00 92.81 153 LEU A O 1
ATOM 1229 N N . ILE A 1 154 ? -6.408 2.433 6.108 1.00 94.25 154 ILE A N 1
ATOM 1230 C CA . ILE A 1 154 ? -5.229 1.694 5.663 1.00 94.25 154 ILE A CA 1
ATOM 1231 C C . ILE A 1 154 ? -4.065 2.115 6.549 1.00 94.25 154 ILE A C 1
ATOM 1233 O O . ILE A 1 154 ? -3.768 3.302 6.669 1.00 94.25 154 ILE A O 1
ATOM 1237 N N . LEU A 1 155 ? -3.405 1.149 7.184 1.00 95.00 155 LEU A N 1
ATOM 1238 C CA . LEU A 1 155 ? -2.244 1.423 8.025 1.00 95.00 155 LEU A CA 1
ATOM 1239 C C . LEU A 1 155 ? -0.976 0.827 7.422 1.00 95.00 155 LEU A C 1
ATOM 1241 O O . LEU A 1 155 ? -0.961 -0.340 7.031 1.00 95.00 155 LEU A O 1
ATOM 1245 N N . PHE A 1 156 ? 0.094 1.615 7.406 1.00 94.81 156 PHE A N 1
ATOM 1246 C CA . PHE A 1 156 ? 1.429 1.185 6.994 1.00 94.81 156 PHE A CA 1
ATOM 1247 C C . PHE A 1 156 ? 2.417 1.231 8.161 1.00 94.81 156 PHE A C 1
ATOM 1249 O O . PHE A 1 156 ? 2.174 1.871 9.186 1.00 94.81 156 PHE A O 1
ATOM 1256 N N . SER A 1 157 ? 3.561 0.567 8.017 1.00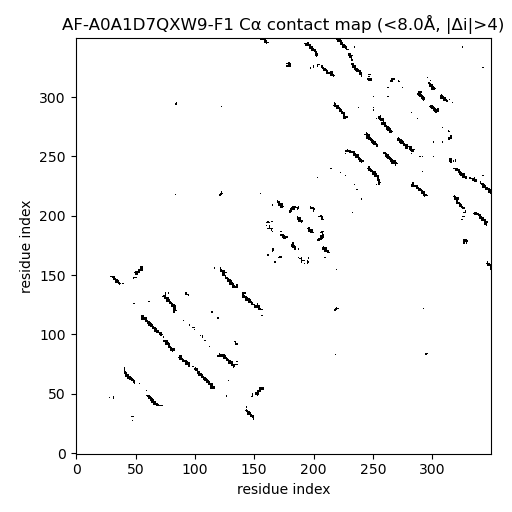 91.50 157 SER A N 1
ATOM 1257 C CA . SER A 1 157 ? 4.611 0.601 9.036 1.00 91.50 157 SER A CA 1
ATOM 1258 C C . SER A 1 157 ? 5.367 1.920 8.983 1.00 91.50 157 SER A C 1
ATOM 1260 O O . SER A 1 157 ? 5.711 2.483 10.026 1.00 91.50 157 SER A O 1
ATOM 1262 N N . LYS A 1 158 ? 5.635 2.404 7.766 1.00 88.38 158 LYS A N 1
ATOM 1263 C CA . LYS A 1 158 ? 6.284 3.689 7.507 1.00 88.38 158 LYS A CA 1
ATOM 1264 C C . LYS A 1 158 ? 6.028 4.178 6.083 1.00 88.38 158 LYS A C 1
ATOM 1266 O O . LYS A 1 158 ? 5.691 3.395 5.197 1.00 88.38 158 LYS A O 1
ATOM 1271 N N . GLN A 1 159 ? 6.277 5.468 5.891 1.00 91.38 159 GLN A N 1
ATOM 1272 C CA . GLN A 1 159 ? 6.466 6.085 4.587 1.00 91.38 159 GLN A CA 1
ATOM 1273 C C . GLN A 1 159 ? 7.957 6.324 4.344 1.00 91.38 159 GLN A C 1
ATOM 1275 O O . GLN A 1 159 ? 8.649 6.892 5.189 1.00 91.38 159 GLN A O 1
ATOM 1280 N N . GLU A 1 160 ? 8.434 5.908 3.180 1.00 89.06 160 GLU A N 1
ATOM 1281 C CA . GLU A 1 160 ? 9.752 6.233 2.653 1.00 89.06 160 GLU A CA 1
ATOM 1282 C C . GLU A 1 160 ? 9.647 7.457 1.754 1.00 89.06 160 GLU A C 1
ATOM 1284 O O . GLU A 1 160 ? 9.000 7.414 0.709 1.00 89.06 160 GLU A O 1
ATOM 1289 N N . THR A 1 161 ? 10.316 8.535 2.149 1.00 84.94 161 THR A N 1
ATOM 1290 C CA . THR A 1 161 ? 10.481 9.753 1.338 1.00 84.94 161 THR A CA 1
ATOM 1291 C C . THR A 1 161 ? 11.857 9.823 0.672 1.00 84.94 161 THR A C 1
ATOM 1293 O O . THR A 1 161 ? 12.132 10.740 -0.092 1.00 84.94 161 THR A O 1
ATOM 1296 N N . PHE A 1 162 ? 12.738 8.855 0.963 1.00 77.75 162 PHE A N 1
ATOM 1297 C CA . PHE A 1 162 ? 14.079 8.712 0.383 1.00 77.75 162 PHE A CA 1
ATOM 1298 C C . PHE A 1 162 ? 15.006 9.933 0.520 1.00 77.75 162 PHE A C 1
ATOM 1300 O O . PHE A 1 162 ? 15.986 10.044 -0.215 1.00 77.75 162 PHE A O 1
ATOM 1307 N N . GLU A 1 163 ? 14.786 10.791 1.525 1.00 73.75 163 GLU A N 1
ATOM 1308 C CA . GLU A 1 163 ? 15.612 11.985 1.812 1.00 73.75 163 GLU A CA 1
ATOM 1309 C C . GLU A 1 163 ? 17.124 11.702 1.904 1.00 73.75 163 GLU A C 1
ATOM 1311 O O . GLU A 1 163 ? 17.952 12.590 1.725 1.00 73.75 163 GLU A O 1
ATOM 1316 N N . GLN A 1 164 ? 17.511 10.464 2.222 1.00 67.94 164 GLN A N 1
ATOM 1317 C CA . GLN A 1 164 ? 18.905 10.068 2.424 1.00 67.94 164 GLN A CA 1
ATOM 1318 C C . GLN A 1 164 ? 19.488 9.206 1.284 1.00 67.94 164 GLN A C 1
ATOM 1320 O O . GLN A 1 164 ? 20.627 8.752 1.410 1.00 67.94 164 GLN A O 1
ATOM 1325 N N . GLY A 1 165 ? 18.757 8.962 0.190 1.00 67.50 165 GLY A N 1
ATOM 1326 C CA . GLY A 1 165 ? 19.223 8.102 -0.909 1.00 67.50 165 GLY A CA 1
ATOM 1327 C C . GLY A 1 165 ? 18.460 6.774 -1.064 1.00 67.50 165 GLY A C 1
ATOM 1328 O O . GLY A 1 165 ? 17.785 6.330 -0.131 1.00 67.50 165 GLY A O 1
ATOM 1329 N N . PRO A 1 166 ? 18.631 6.070 -2.202 1.00 65.19 166 PRO A N 1
ATOM 1330 C CA . PRO A 1 166 ? 18.145 4.700 -2.382 1.00 65.19 166 PRO A CA 1
ATOM 1331 C C . PRO A 1 166 ? 18.973 3.662 -1.602 1.00 65.19 166 PRO A C 1
ATOM 1333 O O . PRO A 1 166 ? 18.506 2.550 -1.407 1.00 65.19 166 PRO A O 1
ATOM 1336 N N . ASP A 1 167 ? 20.182 4.006 -1.138 1.00 64.75 167 ASP A N 1
ATOM 1337 C CA . ASP A 1 167 ? 21.037 3.147 -0.292 1.00 64.75 167 ASP A CA 1
ATOM 1338 C C . ASP A 1 167 ? 20.826 3.424 1.215 1.00 64.75 167 ASP A C 1
ATOM 1340 O O . ASP A 1 167 ? 21.752 3.374 2.032 1.00 64.75 167 ASP A O 1
ATOM 1344 N N . THR A 1 168 ? 19.598 3.777 1.589 1.00 63.69 168 THR A N 1
ATOM 1345 C CA . THR A 1 168 ? 19.165 3.970 2.981 1.00 63.69 168 THR A CA 1
ATOM 1346 C C . THR A 1 168 ? 18.723 2.651 3.611 1.00 63.69 168 THR A C 1
ATOM 1348 O O . THR A 1 168 ? 18.698 1.621 2.939 1.00 63.69 168 THR A O 1
ATOM 1351 N N . GLU A 1 169 ? 18.452 2.634 4.926 1.00 68.19 169 GLU A N 1
ATOM 1352 C CA . GLU A 1 169 ? 18.165 1.414 5.703 1.00 68.19 169 GLU A CA 1
ATOM 1353 C C . GLU A 1 169 ? 17.022 0.567 5.102 1.00 68.19 169 GLU A C 1
ATOM 1355 O O . GLU A 1 169 ? 15.854 0.714 5.461 1.00 68.19 169 GLU A O 1
ATOM 1360 N N . GLY A 1 170 ? 17.380 -0.371 4.219 1.00 85.69 170 GLY A N 1
ATOM 1361 C CA . GLY A 1 170 ? 16.472 -1.358 3.641 1.00 85.69 170 GLY A CA 1
ATOM 1362 C C . GLY A 1 170 ? 16.405 -1.395 2.116 1.00 85.69 170 GLY A C 1
ATOM 1363 O O . GLY A 1 170 ? 15.812 -2.344 1.611 1.00 85.69 170 GLY A O 1
ATOM 1364 N N . TRP A 1 171 ? 17.031 -0.465 1.386 1.00 91.75 171 TRP A N 1
ATOM 1365 C CA . TRP A 1 171 ? 16.971 -0.378 -0.082 1.00 91.75 171 TRP A CA 1
ATOM 1366 C C . TRP A 1 171 ? 18.359 -0.406 -0.735 1.00 91.75 171 TRP A C 1
ATOM 1368 O O . TRP A 1 171 ? 19.380 -0.188 -0.084 1.00 91.75 171 TRP A O 1
ATOM 1378 N N . THR A 1 172 ? 18.410 -0.759 -2.020 1.00 93.06 172 THR A N 1
ATOM 1379 C CA . THR A 1 172 ? 19.634 -0.698 -2.824 1.00 93.06 172 THR A CA 1
ATOM 1380 C C . THR A 1 172 ? 19.327 -0.521 -4.309 1.00 93.06 172 THR A C 1
ATOM 1382 O O . THR A 1 172 ? 18.333 -1.050 -4.816 1.00 93.06 172 THR A O 1
ATOM 1385 N N . ALA A 1 173 ? 20.209 0.183 -5.017 1.00 94.75 173 ALA A N 1
ATOM 1386 C CA . ALA A 1 173 ? 20.173 0.298 -6.472 1.00 94.75 173 ALA A CA 1
ATOM 1387 C C . ALA A 1 173 ? 20.744 -0.953 -7.171 1.00 94.75 173 ALA A C 1
ATOM 1389 O O . ALA A 1 173 ? 21.727 -1.551 -6.718 1.00 94.75 173 ALA A O 1
ATOM 1390 N N . ALA A 1 174 ? 20.159 -1.352 -8.301 1.00 94.81 174 ALA A N 1
ATOM 1391 C CA . ALA A 1 174 ? 20.607 -2.516 -9.067 1.00 94.81 174 ALA A CA 1
ATOM 1392 C C . ALA A 1 174 ? 21.576 -2.155 -10.215 1.00 94.81 174 ALA A C 1
ATOM 1394 O O . ALA A 1 174 ? 21.505 -1.080 -10.804 1.00 94.81 174 ALA A O 1
ATOM 1395 N N . ASP A 1 175 ? 22.474 -3.090 -10.560 1.00 97.12 175 ASP A N 1
ATOM 1396 C CA . ASP A 1 175 ? 23.438 -2.965 -11.669 1.00 97.12 175 ASP A CA 1
ATOM 1397 C C . ASP A 1 175 ? 23.463 -4.244 -12.530 1.00 97.12 175 ASP A C 1
ATOM 1399 O O . ASP A 1 175 ? 24.221 -5.190 -12.285 1.00 97.12 175 ASP A O 1
ATOM 1403 N N . HIS A 1 176 ? 22.582 -4.314 -13.527 1.00 96.81 176 HIS A N 1
ATOM 1404 C CA . HIS A 1 176 ? 22.380 -5.490 -14.383 1.00 96.81 176 HIS A CA 1
ATOM 1405 C C . HIS A 1 176 ? 21.601 -5.135 -15.657 1.00 96.81 176 HIS A C 1
ATOM 1407 O O . HIS A 1 176 ? 21.199 -3.999 -15.859 1.00 96.81 176 HIS A O 1
ATOM 1413 N N . GLN A 1 177 ? 21.449 -6.093 -16.570 1.00 96.12 177 GLN A N 1
ATOM 1414 C CA . GLN A 1 177 ? 20.744 -5.898 -17.839 1.00 96.12 177 GLN A CA 1
ATOM 1415 C C . GLN A 1 177 ? 19.391 -6.612 -17.801 1.00 96.12 177 GLN A C 1
ATOM 1417 O O . GLN A 1 177 ? 19.367 -7.813 -17.526 1.00 96.12 177 GLN A O 1
ATOM 1422 N N . ILE A 1 178 ? 18.322 -5.919 -18.196 1.00 92.75 178 ILE A N 1
ATOM 1423 C CA . ILE A 1 178 ? 17.020 -6.514 -18.518 1.00 92.75 178 ILE A CA 1
ATOM 1424 C C . ILE A 1 178 ? 16.532 -5.977 -19.866 1.00 92.75 178 ILE A C 1
ATOM 1426 O O . ILE A 1 178 ? 16.720 -4.804 -20.184 1.00 92.75 178 ILE A O 1
ATOM 1430 N N . GLY A 1 179 ? 15.947 -6.834 -20.706 1.00 90.88 179 GLY A N 1
ATOM 1431 C CA . GLY A 1 179 ? 15.468 -6.423 -22.030 1.00 90.88 179 GLY A CA 1
ATOM 1432 C C . GLY A 1 179 ? 16.518 -5.623 -22.817 1.00 90.88 179 GLY A C 1
ATOM 1433 O O . GLY A 1 179 ? 17.640 -6.087 -23.041 1.00 90.88 179 GLY A O 1
ATOM 1434 N N . GLN A 1 180 ? 16.155 -4.404 -23.220 1.00 94.12 180 GLN A N 1
ATOM 1435 C CA . GLN A 1 180 ? 17.039 -3.480 -23.939 1.00 94.12 180 GLN A CA 1
ATOM 1436 C C . GLN A 1 180 ? 17.753 -2.466 -23.025 1.00 94.12 180 GLN A C 1
ATOM 1438 O O . GLN A 1 180 ? 18.558 -1.676 -23.521 1.00 94.12 180 GLN A O 1
ATOM 1443 N N . THR A 1 181 ? 17.520 -2.510 -21.711 1.00 96.88 181 THR A N 1
ATOM 1444 C CA . THR A 1 181 ? 17.991 -1.516 -20.738 1.00 96.88 181 THR A CA 1
ATOM 1445 C C . THR A 1 181 ? 19.068 -2.084 -19.810 1.00 96.88 181 THR A C 1
ATOM 1447 O O . THR A 1 181 ? 18.927 -3.158 -19.223 1.00 96.88 181 THR A O 1
ATOM 1450 N N . ARG A 1 182 ? 20.177 -1.352 -19.670 1.00 97.88 182 ARG A N 1
ATOM 1451 C CA . ARG A 1 182 ? 21.147 -1.539 -18.587 1.00 97.88 182 ARG A CA 1
ATOM 1452 C C . ARG A 1 182 ? 20.682 -0.726 -17.384 1.00 97.88 182 ARG A C 1
ATOM 1454 O O . ARG A 1 182 ? 20.634 0.495 -17.477 1.00 97.88 182 ARG A O 1
ATOM 1461 N N . PHE A 1 183 ? 20.397 -1.372 -16.266 1.00 98.25 183 PHE A N 1
ATOM 1462 C CA . PHE A 1 183 ? 20.272 -0.663 -15.003 1.00 98.25 183 PHE A CA 1
ATOM 1463 C C . PHE A 1 183 ? 21.655 -0.302 -14.473 1.00 98.25 183 PHE A C 1
ATOM 1465 O O . PHE A 1 183 ? 22.561 -1.141 -14.477 1.00 98.25 183 PHE A O 1
ATOM 1472 N N . ASP A 1 184 ? 21.811 0.961 -14.095 1.00 97.75 184 ASP A N 1
ATOM 1473 C CA . ASP A 1 184 ? 23.032 1.547 -13.556 1.00 97.75 184 ASP A CA 1
ATOM 1474 C C . ASP A 1 184 ? 22.644 2.453 -12.373 1.00 97.75 184 ASP A C 1
ATOM 1476 O O . ASP A 1 184 ? 21.839 3.370 -12.560 1.00 97.75 184 ASP A O 1
ATOM 1480 N N . PRO A 1 185 ? 23.206 2.249 -11.166 1.00 96.12 185 PRO A N 1
ATOM 1481 C CA . PRO A 1 185 ? 22.942 3.104 -10.009 1.00 96.12 185 PRO A CA 1
ATOM 1482 C C . PRO A 1 185 ? 23.191 4.596 -10.262 1.00 96.12 185 PRO A C 1
ATOM 1484 O O . PRO A 1 185 ? 22.587 5.434 -9.604 1.00 96.12 185 PRO A O 1
ATOM 1487 N N . ALA A 1 186 ? 24.036 4.950 -11.237 1.00 96.00 186 ALA A N 1
ATOM 1488 C CA . ALA A 1 186 ? 24.268 6.336 -11.643 1.00 96.00 186 ALA A CA 1
ATOM 1489 C C . ALA A 1 186 ? 23.072 6.995 -12.360 1.00 96.00 186 ALA A C 1
ATOM 1491 O O . ALA A 1 186 ? 23.201 8.116 -12.846 1.00 96.00 186 ALA A O 1
ATOM 1492 N N . GLN A 1 187 ? 21.949 6.294 -12.523 1.00 97.19 187 GLN A N 1
ATOM 1493 C CA . GLN A 1 187 ? 20.703 6.825 -13.086 1.00 97.19 187 GLN A CA 1
ATOM 1494 C C . GLN A 1 187 ? 19.651 7.141 -12.022 1.00 97.19 187 GLN A C 1
ATOM 1496 O O . GLN A 1 187 ? 18.513 7.447 -12.372 1.00 97.19 187 GLN A O 1
ATOM 1501 N N . ILE A 1 188 ? 20.015 7.016 -10.746 1.00 94.88 188 ILE A N 1
ATOM 1502 C CA . ILE A 1 188 ? 19.116 7.193 -9.615 1.00 94.88 188 ILE A CA 1
ATOM 1503 C C . ILE A 1 188 ? 19.631 8.371 -8.801 1.00 94.88 188 ILE A C 1
ATOM 1505 O O . ILE A 1 188 ? 20.691 8.293 -8.179 1.00 94.88 188 ILE A O 1
ATOM 1509 N N . ASP A 1 189 ? 18.865 9.451 -8.815 1.00 91.94 189 ASP A N 1
ATOM 1510 C CA . ASP A 1 189 ? 19.126 10.652 -8.035 1.00 91.94 189 ASP A CA 1
ATOM 1511 C C . ASP A 1 189 ? 18.079 10.780 -6.923 1.00 91.94 189 ASP A C 1
ATOM 1513 O O . ASP A 1 189 ? 16.949 10.301 -7.044 1.00 91.94 189 ASP A O 1
ATOM 1517 N N . THR A 1 190 ? 18.450 11.441 -5.829 1.00 87.25 190 THR A N 1
ATOM 1518 C CA . THR A 1 190 ? 17.508 11.841 -4.776 1.00 87.25 190 THR A CA 1
ATOM 1519 C C . THR A 1 190 ? 17.436 13.339 -4.677 1.00 87.25 190 THR A C 1
ATOM 1521 O O . THR A 1 190 ? 18.464 14.020 -4.659 1.00 87.25 190 THR A O 1
ATOM 1524 N N . HIS A 1 191 ? 16.214 13.828 -4.576 1.00 79.25 191 HIS A N 1
ATOM 1525 C CA . HIS A 1 191 ? 15.905 15.238 -4.545 1.00 79.25 191 HIS A CA 1
ATOM 1526 C C . HIS A 1 191 ? 15.131 15.546 -3.267 1.00 79.25 191 HIS A C 1
ATOM 1528 O O . HIS A 1 191 ? 14.130 14.895 -2.962 1.00 79.25 191 HIS A O 1
ATOM 1534 N N . ASP A 1 192 ? 15.605 16.543 -2.516 1.00 70.81 192 ASP A N 1
ATOM 1535 C CA . ASP A 1 192 ? 14.882 17.058 -1.354 1.00 70.81 192 ASP A CA 1
ATOM 1536 C C . ASP A 1 192 ? 13.457 17.445 -1.796 1.00 70.81 192 ASP A C 1
ATOM 1538 O O . ASP A 1 192 ? 13.295 18.132 -2.801 1.00 70.81 192 ASP A O 1
ATOM 1542 N N . GLU A 1 193 ? 12.436 16.991 -1.063 1.00 72.25 193 GLU A N 1
ATOM 1543 C CA . GLU A 1 193 ? 10.999 17.210 -1.339 1.00 72.25 193 GLU A CA 1
ATOM 1544 C C . GLU A 1 193 ? 10.412 16.509 -2.591 1.00 72.25 193 GLU A C 1
ATOM 1546 O O . GLU A 1 193 ? 9.191 16.393 -2.672 1.00 72.25 193 GLU A O 1
ATOM 1551 N N . GLU A 1 194 ? 11.224 15.990 -3.523 1.00 72.56 194 GLU A N 1
ATOM 1552 C CA . GLU A 1 194 ? 10.761 15.314 -4.761 1.00 72.56 194 GLU A CA 1
ATOM 1553 C C . GLU A 1 194 ? 10.972 13.781 -4.758 1.00 72.56 194 GLU A C 1
ATOM 1555 O O . GLU A 1 194 ? 10.519 13.092 -5.672 1.00 72.56 194 GLU A O 1
ATOM 1560 N N . GLY A 1 195 ? 11.647 13.232 -3.740 1.00 87.88 195 GLY A N 1
ATOM 1561 C CA . GLY A 1 195 ? 11.859 11.790 -3.574 1.00 87.88 195 GLY A CA 1
ATOM 1562 C C . GLY A 1 195 ? 12.980 11.228 -4.460 1.00 87.88 195 GLY A C 1
ATOM 1563 O O . GLY A 1 195 ? 14.073 11.800 -4.537 1.00 87.88 195 GLY A O 1
ATOM 1564 N N . ILE A 1 196 ? 12.741 10.076 -5.098 1.00 92.44 196 ILE A N 1
ATOM 1565 C CA . ILE A 1 196 ? 13.677 9.438 -6.041 1.00 92.44 196 ILE A CA 1
ATOM 1566 C C . ILE A 1 196 ? 13.335 9.840 -7.475 1.00 92.44 196 ILE A C 1
ATOM 1568 O O . ILE A 1 196 ? 12.188 9.743 -7.905 1.00 92.44 196 ILE A O 1
ATOM 1572 N N . VAL A 1 197 ? 14.362 10.178 -8.253 1.00 95.06 197 VAL A N 1
ATOM 1573 C CA . VAL A 1 197 ? 14.266 10.373 -9.700 1.00 95.06 197 VAL A CA 1
ATOM 1574 C C . VAL A 1 197 ? 15.079 9.293 -10.404 1.00 95.06 197 VAL A C 1
ATOM 1576 O O . VAL A 1 197 ? 16.292 9.193 -10.218 1.00 95.06 197 VAL A O 1
ATOM 1579 N N . ILE A 1 198 ? 14.416 8.484 -11.232 1.00 97.12 198 ILE A N 1
ATOM 1580 C CA . ILE A 1 198 ? 15.070 7.505 -12.104 1.00 97.12 198 ILE A CA 1
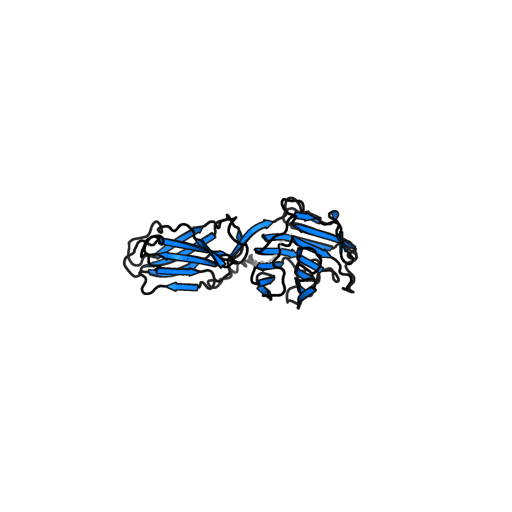ATOM 1581 C C . ILE A 1 198 ? 15.106 8.068 -13.522 1.00 97.12 198 ILE A C 1
ATOM 1583 O O . ILE A 1 198 ? 14.075 8.209 -14.181 1.00 97.12 198 ILE A O 1
ATOM 1587 N N . THR A 1 199 ? 16.306 8.366 -14.011 1.00 98.06 199 THR A N 1
ATOM 1588 C CA . THR A 1 199 ? 16.506 8.882 -15.369 1.00 98.06 199 THR A CA 1
ATOM 1589 C C . THR A 1 199 ? 16.690 7.733 -16.358 1.00 98.06 199 THR A C 1
ATOM 1591 O O . THR A 1 199 ? 17.354 6.738 -16.071 1.00 98.06 199 THR A O 1
ATOM 1594 N N . MET A 1 200 ? 16.111 7.851 -17.548 1.00 98.31 200 MET A N 1
ATOM 1595 C CA . MET A 1 200 ? 16.397 6.990 -18.689 1.00 98.31 200 MET A CA 1
ATOM 1596 C C . MET A 1 200 ? 17.051 7.796 -19.804 1.00 98.31 200 MET A C 1
ATOM 1598 O O . MET A 1 200 ? 16.476 8.759 -20.305 1.00 98.31 200 MET A O 1
ATOM 1602 N N . ASN A 1 201 ? 18.223 7.333 -20.236 1.00 97.12 201 ASN A N 1
ATOM 1603 C CA . ASN A 1 201 ? 18.981 7.921 -21.338 1.00 97.12 201 ASN A CA 1
ATOM 1604 C C . ASN A 1 201 ? 18.323 7.654 -22.711 1.00 97.12 201 ASN A C 1
ATOM 1606 O O . ASN A 1 201 ? 17.594 6.662 -22.872 1.00 97.12 201 ASN A O 1
ATOM 1610 N N . PRO A 1 202 ? 18.692 8.414 -23.764 1.00 95.81 202 PRO A N 1
ATOM 1611 C CA . PRO A 1 202 ? 18.053 8.354 -25.071 1.00 95.81 202 PRO A CA 1
ATOM 1612 C C . PRO A 1 202 ? 18.014 6.950 -25.672 1.00 95.81 202 PRO A C 1
ATOM 1614 O O . PRO A 1 202 ? 19.013 6.212 -25.706 1.00 95.81 202 PRO A O 1
ATOM 1617 N N . GLY A 1 203 ? 16.852 6.592 -26.212 1.00 91.12 203 GLY A N 1
ATOM 1618 C CA . GLY A 1 203 ? 16.588 5.286 -26.809 1.00 91.12 203 GLY A CA 1
ATOM 1619 C C . GLY A 1 203 ? 16.458 4.136 -25.802 1.00 91.12 203 GLY A C 1
ATOM 1620 O O . GLY A 1 203 ? 16.493 2.975 -26.222 1.00 91.12 203 GLY A O 1
ATOM 1621 N N . GLY A 1 204 ? 16.334 4.430 -24.505 1.00 91.75 204 GLY A N 1
ATOM 1622 C CA . GLY A 1 204 ? 16.057 3.456 -23.446 1.00 91.75 204 GLY A CA 1
ATOM 1623 C C . GLY A 1 204 ? 17.203 2.507 -23.107 1.00 91.75 204 GLY A C 1
ATOM 1624 O O . GLY A 1 204 ? 16.978 1.375 -22.679 1.00 91.75 204 GLY A O 1
ATOM 1625 N N . LYS A 1 205 ? 18.445 2.943 -23.343 1.00 90.94 205 LYS A N 1
ATOM 1626 C CA . LYS A 1 205 ? 19.642 2.092 -23.216 1.00 90.94 205 LYS A CA 1
ATOM 1627 C C . LYS A 1 205 ? 20.110 1.899 -21.782 1.00 90.94 205 LYS A C 1
ATOM 1629 O O . LYS A 1 205 ? 20.617 0.827 -21.461 1.00 90.94 205 LYS A O 1
ATOM 1634 N N . THR A 1 206 ? 19.973 2.929 -20.956 1.00 97.69 206 THR A N 1
ATOM 1635 C CA . THR A 1 206 ? 20.398 2.916 -19.557 1.00 97.69 206 THR A CA 1
ATOM 1636 C C . THR A 1 206 ? 19.324 3.589 -18.721 1.00 97.69 206 THR A C 1
ATOM 1638 O O . THR A 1 206 ? 18.798 4.612 -19.156 1.00 97.69 206 THR A O 1
ATOM 1641 N N . SER A 1 207 ? 18.995 3.004 -17.573 1.00 98.25 207 SER A N 1
ATOM 1642 C CA . SER A 1 207 ? 18.092 3.589 -16.581 1.00 98.25 207 SER A CA 1
ATOM 1643 C C . SER A 1 207 ? 18.394 3.027 -15.185 1.00 98.25 207 SER A C 1
ATOM 1645 O O . SER A 1 207 ? 19.505 2.539 -14.968 1.00 98.25 207 SER A O 1
ATOM 1647 N N . GLY A 1 208 ? 17.454 3.089 -14.245 1.00 97.75 208 GLY A N 1
ATOM 1648 C CA . GLY A 1 208 ? 17.628 2.632 -12.869 1.00 97.75 208 GLY A CA 1
ATOM 1649 C C . GLY A 1 208 ? 16.574 1.623 -12.416 1.00 97.75 208 GLY A C 1
ATOM 1650 O O . GLY A 1 208 ? 15.470 1.543 -12.954 1.00 97.75 208 GLY A O 1
ATOM 1651 N N . GLU A 1 209 ? 16.954 0.868 -11.392 1.00 98.19 209 GLU A N 1
ATOM 1652 C CA . GLU A 1 209 ? 16.086 -0.001 -10.606 1.00 98.19 209 GLU A CA 1
ATOM 1653 C C . GLU A 1 209 ? 16.499 0.133 -9.139 1.00 98.19 209 GLU A C 1
ATOM 1655 O O . GLU A 1 209 ? 17.694 0.098 -8.817 1.00 98.19 209 GLU A O 1
ATOM 1660 N N . ILE A 1 210 ? 15.511 0.271 -8.259 1.00 96.00 210 ILE A N 1
ATOM 1661 C CA . ILE A 1 210 ? 15.678 0.183 -6.808 1.00 96.00 210 ILE A CA 1
ATOM 1662 C C . ILE A 1 210 ? 14.918 -1.029 -6.287 1.00 96.00 210 ILE A C 1
ATOM 1664 O O . ILE A 1 210 ? 13.869 -1.400 -6.812 1.00 96.00 210 ILE A O 1
ATOM 1668 N N . ARG A 1 211 ? 15.438 -1.643 -5.226 1.00 95.94 211 ARG A N 1
ATOM 1669 C CA . ARG A 1 211 ? 14.783 -2.777 -4.570 1.00 95.94 211 ARG A CA 1
ATOM 1670 C C . ARG A 1 211 ? 15.098 -2.862 -3.094 1.00 95.94 211 ARG A C 1
ATOM 1672 O O . ARG A 1 211 ? 16.163 -2.420 -2.656 1.00 95.94 211 ARG A O 1
ATOM 1679 N N . THR A 1 212 ? 14.225 -3.514 -2.339 1.00 95.38 212 THR A N 1
ATOM 1680 C CA . THR A 1 212 ? 14.507 -3.816 -0.939 1.00 95.38 212 THR A CA 1
ATOM 1681 C C . THR A 1 212 ? 15.697 -4.775 -0.821 1.00 95.38 212 THR A C 1
ATOM 1683 O O . THR A 1 212 ? 15.836 -5.737 -1.577 1.00 95.38 212 THR A O 1
ATOM 1686 N N . MET A 1 213 ? 16.583 -4.551 0.150 1.00 93.56 213 MET A N 1
ATOM 1687 C CA . MET A 1 213 ? 17.726 -5.428 0.444 1.00 93.56 213 MET A CA 1
ATOM 1688 C C . MET A 1 213 ? 17.289 -6.804 0.953 1.00 93.56 213 MET A C 1
ATOM 1690 O O . MET A 1 213 ? 18.002 -7.798 0.790 1.00 93.56 213 MET A O 1
ATOM 1694 N N . HIS A 1 214 ? 16.133 -6.851 1.610 1.00 93.62 214 HIS A N 1
ATOM 1695 C CA . HIS A 1 214 ? 15.547 -8.059 2.165 1.00 93.62 214 HIS A CA 1
ATOM 1696 C C . HIS A 1 214 ? 14.154 -8.283 1.576 1.00 93.62 214 HIS A C 1
ATOM 1698 O O . HIS A 1 214 ? 13.435 -7.308 1.342 1.00 93.62 214 HIS A O 1
ATOM 1704 N N . PRO A 1 215 ? 13.767 -9.548 1.342 1.00 96.19 215 PRO A N 1
ATOM 1705 C CA . PRO A 1 215 ? 12.404 -9.866 0.961 1.00 96.19 215 PRO A CA 1
ATOM 1706 C C . PRO A 1 215 ? 11.411 -9.384 2.018 1.00 96.19 215 PRO A C 1
ATOM 1708 O O . PRO A 1 215 ? 11.636 -9.547 3.220 1.00 96.19 215 PRO A O 1
ATOM 1711 N N . VAL A 1 216 ? 10.313 -8.822 1.544 1.00 95.31 216 VAL A N 1
ATOM 1712 C CA . VAL A 1 216 ? 9.123 -8.478 2.308 1.00 95.31 216 VAL A CA 1
ATOM 1713 C C . VAL A 1 216 ? 8.085 -9.596 2.149 1.00 95.31 216 VAL A C 1
ATOM 1715 O O . VAL A 1 216 ? 8.223 -10.475 1.296 1.00 95.31 216 VAL A O 1
ATOM 1718 N N . SER A 1 217 ? 7.091 -9.635 3.032 1.00 95.12 217 SER A N 1
ATOM 1719 C CA . SER A 1 217 ? 6.101 -10.721 3.085 1.00 95.12 217 SER A CA 1
ATOM 1720 C C . SER A 1 217 ? 4.695 -10.162 2.887 1.00 95.12 217 SER A C 1
ATOM 1722 O O . SER A 1 217 ? 4.522 -9.195 2.156 1.00 95.12 217 SER A O 1
ATOM 1724 N N . TYR A 1 218 ? 3.682 -10.758 3.500 1.00 96.44 218 TYR A N 1
ATOM 1725 C CA . TYR A 1 218 ? 2.330 -10.228 3.432 1.00 96.44 218 TYR A CA 1
ATOM 1726 C C . TYR A 1 218 ? 2.249 -8.789 3.956 1.00 96.44 218 TYR A C 1
ATOM 1728 O O . TYR A 1 218 ? 2.965 -8.427 4.892 1.00 96.44 218 TYR A O 1
ATOM 1736 N N . GLY A 1 219 ? 1.369 -7.996 3.355 1.00 96.06 219 GLY A N 1
ATOM 1737 C CA . GLY A 1 219 ? 1.206 -6.572 3.620 1.00 96.06 219 GLY A CA 1
ATOM 1738 C C . GLY A 1 219 ? 0.716 -5.823 2.386 1.00 96.06 219 GLY A C 1
ATOM 1739 O O . GLY A 1 219 ? 0.620 -6.388 1.294 1.00 96.06 219 GLY A O 1
ATOM 1740 N N . SER A 1 220 ? 0.432 -4.540 2.569 1.00 97.31 220 SER A N 1
ATOM 1741 C CA . SER A 1 220 ? 0.161 -3.617 1.468 1.00 97.31 220 SER A CA 1
ATOM 1742 C C . SER A 1 220 ? 1.401 -2.793 1.155 1.00 97.31 220 SER A C 1
ATOM 1744 O O . SER A 1 220 ? 2.046 -2.268 2.061 1.00 97.31 220 SER A O 1
ATOM 1746 N N . TYR A 1 221 ? 1.683 -2.636 -0.134 1.00 98.19 221 TYR A N 1
ATOM 1747 C CA . TYR A 1 221 ? 2.799 -1.862 -0.666 1.00 98.19 221 TYR A CA 1
ATOM 1748 C C . TYR A 1 221 ? 2.254 -0.810 -1.611 1.00 98.19 221 TYR A C 1
ATOM 1750 O O . TYR A 1 221 ? 1.582 -1.152 -2.581 1.00 98.19 221 TYR A O 1
ATOM 1758 N N . GLU A 1 222 ? 2.536 0.458 -1.342 1.00 98.38 222 GLU A N 1
ATOM 1759 C CA . GLU A 1 222 ? 2.003 1.574 -2.118 1.00 98.38 222 GLU A CA 1
ATOM 1760 C C . GLU A 1 222 ? 3.125 2.488 -2.593 1.00 98.38 222 GLU A C 1
ATOM 1762 O O . GLU A 1 222 ? 4.073 2.756 -1.857 1.00 98.38 222 GLU A O 1
ATOM 1767 N N . ILE A 1 223 ? 3.003 2.986 -3.815 1.00 98.12 223 ILE A N 1
ATOM 1768 C CA . ILE A 1 223 ? 3.919 3.955 -4.406 1.00 98.12 223 ILE A CA 1
ATOM 1769 C C . ILE A 1 223 ? 3.128 5.143 -4.937 1.00 98.12 223 ILE A C 1
ATOM 1771 O O . ILE A 1 223 ? 2.113 4.958 -5.608 1.00 98.12 223 ILE A O 1
ATOM 1775 N N . ALA A 1 224 ? 3.613 6.356 -4.675 1.00 97.50 224 ALA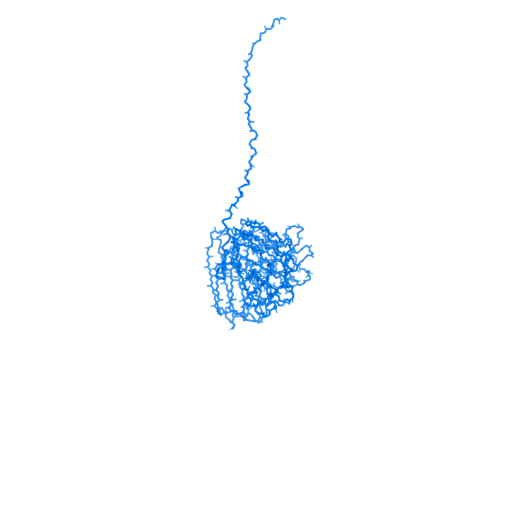 A N 1
ATOM 1776 C CA . ALA A 1 224 ? 3.207 7.543 -5.415 1.00 97.50 224 ALA A CA 1
ATOM 1777 C C . ALA A 1 224 ? 4.268 7.895 -6.443 1.00 97.50 224 ALA A C 1
ATOM 1779 O O . ALA A 1 224 ? 5.415 8.183 -6.091 1.00 97.50 224 ALA A O 1
ATOM 1780 N N . MET A 1 225 ? 3.874 7.911 -7.712 1.00 97.56 225 MET A N 1
ATOM 1781 C CA . MET A 1 225 ? 4.793 8.202 -8.802 1.00 97.56 225 MET A CA 1
ATOM 1782 C C . MET A 1 225 ? 4.148 9.012 -9.921 1.00 97.56 225 MET A C 1
ATOM 1784 O O . MET A 1 225 ? 2.929 9.013 -10.094 1.00 97.56 225 MET A O 1
ATOM 1788 N N . THR A 1 226 ? 5.006 9.680 -10.685 1.00 97.19 226 THR A N 1
ATOM 1789 C CA . THR A 1 226 ? 4.689 10.279 -11.983 1.00 97.19 226 THR A CA 1
ATOM 1790 C C . THR A 1 226 ? 5.556 9.586 -13.019 1.00 97.19 226 THR A C 1
ATOM 1792 O O . THR A 1 226 ? 6.786 9.699 -12.973 1.00 97.19 226 THR A O 1
ATOM 1795 N N . VAL A 1 227 ? 4.923 8.828 -13.916 1.00 98.19 227 VAL A N 1
ATOM 1796 C CA . VAL A 1 227 ? 5.643 8.117 -14.977 1.00 98.19 227 VAL A CA 1
ATOM 1797 C C . VAL A 1 227 ? 5.982 9.080 -16.125 1.00 98.19 227 VAL A C 1
ATOM 1799 O O . VAL A 1 227 ? 5.272 10.066 -16.325 1.00 98.19 227 VAL A O 1
ATOM 1802 N N . PRO A 1 228 ? 7.068 8.846 -16.880 1.00 97.69 228 PRO A N 1
ATOM 1803 C CA . PRO A 1 228 ? 7.427 9.704 -18.006 1.00 97.69 228 PRO A CA 1
ATOM 1804 C C . PRO A 1 228 ? 6.490 9.513 -19.205 1.00 97.69 228 PRO A C 1
ATOM 1806 O O . PRO A 1 228 ? 5.994 8.415 -19.437 1.00 97.69 228 PRO A O 1
ATOM 1809 N N . ASP A 1 229 ? 6.354 10.543 -20.044 1.00 96.94 229 ASP A N 1
ATOM 1810 C CA . ASP A 1 229 ? 5.855 10.398 -21.421 1.00 96.94 229 ASP A CA 1
ATOM 1811 C C . ASP A 1 229 ? 7.003 9.914 -22.322 1.00 96.94 229 ASP A C 1
ATOM 1813 O O . ASP A 1 229 ? 7.748 10.696 -22.920 1.00 96.94 229 ASP A O 1
ATOM 1817 N N . ASN A 1 230 ? 7.216 8.598 -22.340 1.00 97.19 230 ASN A N 1
ATOM 1818 C CA . ASN A 1 230 ? 8.234 7.926 -23.137 1.00 97.19 230 ASN A CA 1
ATOM 1819 C C . ASN A 1 230 ? 7.716 6.614 -23.774 1.00 97.19 230 ASN A C 1
ATOM 1821 O O . ASN A 1 230 ? 8.069 5.514 -23.321 1.00 97.19 230 ASN A O 1
ATOM 1825 N N . PRO A 1 231 ? 6.926 6.698 -24.861 1.00 95.56 231 PRO A N 1
ATOM 1826 C CA . PRO A 1 231 ? 6.327 5.530 -25.502 1.00 95.56 231 PRO A CA 1
ATOM 1827 C C . PRO A 1 231 ? 7.341 4.434 -25.881 1.00 95.56 231 PRO A C 1
ATOM 1829 O O . PRO A 1 231 ? 8.448 4.696 -26.364 1.00 95.56 231 PRO A O 1
ATOM 1832 N N . GLY A 1 232 ? 6.956 3.168 -25.700 1.00 94.38 232 GLY A N 1
ATOM 1833 C CA . GLY A 1 232 ? 7.826 2.002 -25.916 1.00 94.38 232 GLY A CA 1
ATOM 1834 C C . GLY A 1 232 ? 8.688 1.614 -24.716 1.00 94.38 232 GLY A C 1
ATOM 1835 O O . GLY A 1 232 ? 9.606 0.798 -24.852 1.00 94.38 232 GLY A O 1
ATOM 1836 N N . THR A 1 233 ? 8.388 2.186 -23.556 1.00 97.56 233 THR A N 1
ATOM 1837 C CA . THR A 1 233 ? 8.984 1.863 -22.261 1.00 97.56 233 THR A CA 1
ATOM 1838 C C . THR A 1 233 ? 7.881 1.673 -21.225 1.00 97.56 233 THR A C 1
ATOM 1840 O O . THR A 1 233 ? 6.733 2.041 -21.473 1.00 97.56 233 THR A O 1
ATOM 1843 N N . LEU A 1 234 ? 8.222 1.079 -20.086 1.00 96.81 234 LEU A N 1
ATOM 1844 C CA . LEU A 1 234 ? 7.282 0.879 -18.991 1.00 96.81 234 LEU A CA 1
ATOM 1845 C C . LEU A 1 234 ? 7.954 1.098 -17.635 1.00 96.81 234 LEU A C 1
ATOM 1847 O O . LEU A 1 234 ? 9.180 0.976 -17.503 1.00 96.81 234 LEU A O 1
ATOM 1851 N N . THR A 1 235 ? 7.136 1.434 -16.646 1.00 98.69 235 THR A N 1
ATOM 1852 C CA . THR A 1 235 ? 7.524 1.511 -15.239 1.00 98.69 235 THR A CA 1
ATOM 1853 C C . THR A 1 235 ? 6.937 0.315 -14.504 1.00 98.69 235 THR A C 1
ATOM 1855 O O . THR A 1 235 ? 5.722 0.132 -14.506 1.00 98.69 235 THR A O 1
ATOM 1858 N N . GLY A 1 236 ? 7.793 -0.500 -13.891 1.00 98.50 236 GLY A N 1
ATOM 1859 C CA . GLY A 1 236 ? 7.376 -1.627 -13.062 1.00 98.50 236 GLY A CA 1
ATOM 1860 C C . GLY A 1 236 ? 7.391 -1.251 -11.585 1.00 98.50 236 GLY A C 1
ATOM 1861 O O . GLY A 1 236 ? 8.393 -0.729 -11.102 1.00 98.50 236 GLY A O 1
ATOM 1862 N N . PHE A 1 237 ? 6.318 -1.564 -10.865 1.00 98.81 237 PHE A N 1
ATOM 1863 C CA . PHE A 1 237 ? 6.249 -1.618 -9.406 1.00 98.81 237 PHE A CA 1
ATOM 1864 C C . PHE A 1 237 ? 5.788 -3.017 -9.010 1.00 98.81 237 PHE A C 1
ATOM 1866 O O . PHE A 1 237 ? 4.664 -3.408 -9.320 1.00 98.81 237 PHE A O 1
ATOM 1873 N N . PHE A 1 238 ? 6.669 -3.800 -8.394 1.00 98.69 238 PHE A N 1
ATOM 1874 C CA . PHE A 1 238 ? 6.465 -5.243 -8.337 1.00 98.69 238 PHE A CA 1
ATOM 1875 C C . PHE A 1 238 ? 7.143 -5.911 -7.144 1.00 98.69 238 PHE A C 1
ATOM 1877 O O . PHE A 1 238 ? 8.089 -5.392 -6.548 1.00 98.69 238 PHE A O 1
ATOM 1884 N N . LEU A 1 239 ? 6.645 -7.093 -6.798 1.00 98.69 239 LEU A N 1
ATOM 1885 C CA . LEU A 1 239 ? 7.265 -8.021 -5.864 1.00 98.69 239 LEU A CA 1
ATOM 1886 C C . LEU A 1 239 ? 7.900 -9.149 -6.669 1.00 98.69 239 LEU A C 1
ATOM 1888 O O . LEU A 1 239 ? 7.202 -9.790 -7.442 1.00 98.69 239 LEU A O 1
ATOM 1892 N N . TYR A 1 240 ? 9.185 -9.432 -6.454 1.00 98.38 240 TYR A N 1
ATOM 1893 C CA . TYR A 1 240 ? 9.898 -10.502 -7.156 1.00 98.38 240 TYR A CA 1
ATOM 1894 C C . TYR A 1 240 ? 10.754 -11.368 -6.229 1.00 98.38 240 TYR A C 1
ATOM 1896 O O . TYR A 1 240 ? 11.479 -10.879 -5.357 1.00 98.38 240 TYR A O 1
ATOM 1904 N N . GLY A 1 241 ? 10.731 -12.677 -6.459 1.00 96.88 241 GLY A N 1
ATOM 1905 C CA . GLY A 1 241 ? 11.598 -13.660 -5.825 1.00 96.88 241 GLY A CA 1
ATOM 1906 C C . GLY A 1 241 ? 12.158 -14.642 -6.850 1.00 96.88 241 GLY A C 1
ATOM 1907 O O . GLY A 1 241 ? 11.423 -15.255 -7.612 1.00 96.88 241 GLY A O 1
ATOM 1908 N N . ALA A 1 242 ? 13.478 -14.833 -6.840 1.00 92.56 242 ALA A N 1
ATOM 1909 C CA . ALA A 1 242 ? 14.128 -15.797 -7.723 1.00 92.56 242 ALA A CA 1
ATOM 1910 C C . ALA A 1 242 ? 13.736 -17.253 -7.374 1.00 92.56 242 ALA A C 1
ATOM 1912 O O . ALA A 1 242 ? 13.605 -17.576 -6.189 1.00 92.56 242 ALA A O 1
ATOM 1913 N N . PRO A 1 243 ? 13.705 -18.173 -8.357 1.00 92.94 243 PRO A N 1
ATOM 1914 C CA . PRO A 1 243 ? 14.052 -17.974 -9.767 1.00 92.94 243 PRO A CA 1
ATOM 1915 C C . PRO A 1 243 ? 12.948 -17.282 -10.585 1.00 92.94 243 PRO A C 1
ATOM 1917 O O . PRO A 1 243 ? 11.834 -17.084 -10.125 1.00 92.94 243 PRO A O 1
ATOM 1920 N N . ASP A 1 244 ? 13.304 -16.885 -11.804 1.00 86.81 244 ASP A N 1
ATOM 1921 C CA . ASP A 1 244 ? 12.413 -16.187 -12.733 1.00 86.81 244 ASP A CA 1
ATOM 1922 C C . ASP A 1 244 ? 11.104 -16.954 -12.976 1.00 86.81 244 ASP A C 1
ATOM 1924 O O . ASP A 1 244 ? 11.146 -18.169 -13.180 1.00 86.81 244 ASP A O 1
ATOM 1928 N N . TYR A 1 245 ? 9.972 -16.242 -12.980 1.00 87.06 245 TYR A N 1
ATOM 1929 C CA . TYR A 1 245 ? 8.605 -16.776 -13.096 1.00 87.06 245 TYR A CA 1
ATOM 1930 C C . TYR A 1 245 ? 8.096 -17.664 -11.948 1.00 87.06 245 TYR A C 1
ATOM 1932 O O . TYR A 1 245 ? 6.965 -18.161 -12.014 1.00 87.06 245 TYR A O 1
ATOM 1940 N N . ASP A 1 246 ? 8.888 -17.902 -10.903 1.00 93.38 246 ASP A N 1
ATOM 1941 C CA . ASP A 1 246 ? 8.442 -18.701 -9.760 1.00 93.38 246 ASP A CA 1
ATOM 1942 C C . ASP A 1 246 ? 7.713 -17.858 -8.713 1.00 93.38 246 ASP A C 1
ATOM 1944 O O . ASP A 1 246 ? 6.779 -18.369 -8.091 1.00 93.38 246 ASP A O 1
ATOM 1948 N N . HIS A 1 247 ? 8.108 -16.595 -8.521 1.00 97.12 247 HIS A N 1
ATOM 1949 C CA . HIS A 1 247 ? 7.522 -15.725 -7.505 1.00 97.12 247 HIS A CA 1
ATOM 1950 C C . HIS A 1 247 ? 7.473 -14.267 -7.968 1.00 97.12 247 HIS A C 1
ATOM 1952 O O . HIS A 1 247 ? 8.466 -13.555 -7.830 1.00 97.12 247 HIS A O 1
ATOM 1958 N N . GLU A 1 248 ? 6.335 -13.816 -8.503 1.00 98.12 248 GLU A N 1
ATOM 1959 C CA . GLU A 1 248 ? 6.220 -12.434 -8.983 1.00 98.12 248 GLU A CA 1
ATOM 1960 C C . GLU A 1 248 ? 4.775 -11.902 -8.975 1.00 98.12 248 GLU A C 1
ATOM 1962 O O . GLU A 1 248 ? 3.828 -12.650 -9.250 1.00 98.12 248 GLU A O 1
ATOM 1967 N N . ILE A 1 249 ? 4.611 -10.625 -8.618 1.00 98.75 249 ILE A N 1
ATOM 1968 C CA . ILE A 1 249 ? 3.348 -9.868 -8.632 1.00 98.75 249 ILE A CA 1
ATOM 1969 C C . ILE A 1 249 ? 3.658 -8.456 -9.135 1.00 98.75 249 ILE A C 1
ATOM 1971 O O . ILE A 1 249 ? 4.389 -7.728 -8.460 1.00 98.75 249 ILE A O 1
ATOM 1975 N N . ASP A 1 250 ? 3.061 -8.053 -10.254 1.00 98.62 250 ASP A N 1
ATOM 1976 C CA . ASP A 1 250 ? 3.456 -6.833 -10.964 1.00 98.62 250 ASP A CA 1
ATOM 1977 C C . ASP A 1 250 ? 2.317 -5.839 -11.142 1.00 98.62 250 ASP A C 1
ATOM 1979 O O . ASP A 1 250 ? 1.185 -6.207 -11.465 1.00 98.62 250 ASP A O 1
ATOM 1983 N N . ILE A 1 251 ? 2.670 -4.562 -11.029 1.00 98.81 251 ILE A N 1
ATOM 1984 C CA . ILE A 1 251 ? 2.007 -3.456 -11.710 1.00 98.81 251 ILE A CA 1
ATOM 1985 C C . ILE A 1 251 ? 3.009 -2.898 -12.721 1.00 98.81 251 ILE A C 1
ATOM 1987 O O . ILE A 1 251 ? 4.023 -2.316 -12.340 1.00 98.81 251 ILE A O 1
ATOM 1991 N N . GLU A 1 252 ? 2.724 -3.047 -14.010 1.00 98.44 252 GLU A N 1
ATOM 1992 C CA . GLU A 1 252 ? 3.486 -2.421 -15.090 1.00 98.44 252 GLU A CA 1
ATOM 1993 C C . GLU A 1 252 ? 2.641 -1.314 -15.726 1.00 98.44 252 GLU A C 1
ATOM 1995 O O . GLU A 1 252 ? 1.558 -1.566 -16.251 1.00 98.44 252 GLU A O 1
ATOM 2000 N N . VAL A 1 253 ? 3.131 -0.080 -15.690 1.00 98.50 253 VAL A N 1
ATOM 2001 C CA . VAL A 1 253 ? 2.459 1.090 -16.268 1.00 98.50 253 VAL A CA 1
ATOM 2002 C C . VAL A 1 253 ? 3.165 1.466 -17.563 1.00 98.50 253 VAL A C 1
ATOM 2004 O O . VAL A 1 253 ? 4.387 1.651 -17.569 1.00 98.50 253 VAL A O 1
ATOM 2007 N N . MET A 1 254 ? 2.417 1.585 -18.662 1.00 97.62 254 MET A N 1
ATOM 2008 C CA . MET A 1 254 ? 2.974 2.115 -19.904 1.00 97.62 254 MET A CA 1
ATOM 2009 C C . MET A 1 254 ? 3.334 3.587 -19.715 1.00 97.62 254 MET A C 1
ATOM 2011 O O . MET A 1 254 ? 2.541 4.382 -19.216 1.00 97.62 254 MET A O 1
ATOM 2015 N N . ASN A 1 255 ? 4.549 3.950 -20.118 1.00 97.81 255 ASN A N 1
ATOM 2016 C CA . ASN A 1 255 ? 5.055 5.314 -19.995 1.00 97.81 255 ASN A CA 1
ATOM 2017 C C . ASN A 1 255 ? 4.559 6.170 -21.164 1.00 97.81 255 ASN A C 1
ATOM 2019 O O . ASN A 1 255 ? 5.342 6.628 -21.993 1.00 97.81 255 ASN A O 1
ATOM 2023 N N . ASP A 1 256 ? 3.247 6.300 -21.292 1.00 95.38 256 ASP A N 1
ATOM 2024 C CA . ASP A 1 256 ? 2.581 7.149 -22.269 1.00 95.38 256 ASP A CA 1
ATOM 2025 C C . ASP A 1 256 ? 1.184 7.549 -21.765 1.00 95.38 256 ASP A C 1
ATOM 2027 O O . ASP A 1 256 ? 0.732 7.149 -20.693 1.00 95.38 256 ASP A O 1
ATOM 2031 N N . GLN A 1 257 ? 0.485 8.355 -22.558 1.00 95.69 257 GLN A N 1
ATOM 2032 C CA . GLN A 1 257 ? -0.811 8.931 -22.193 1.00 95.69 257 GLN A CA 1
ATOM 2033 C C . GLN A 1 257 ? -1.991 7.951 -22.325 1.00 95.69 257 GLN A C 1
ATOM 2035 O O . GLN A 1 257 ? -3.144 8.364 -22.203 1.00 95.69 257 GLN A O 1
ATOM 2040 N N . THR A 1 258 ? -1.753 6.674 -22.654 1.00 95.56 258 THR A N 1
ATOM 2041 C CA . THR A 1 258 ? -2.843 5.709 -22.901 1.00 95.56 258 THR A CA 1
ATOM 2042 C C . THR A 1 258 ? -3.544 5.266 -21.623 1.00 95.56 258 THR A C 1
ATOM 2044 O O . THR A 1 258 ? -4.693 4.830 -21.685 1.00 95.56 258 THR A O 1
ATOM 2047 N N . GLY A 1 259 ? -2.854 5.346 -20.482 1.00 94.19 259 GLY A N 1
ATOM 2048 C CA . GLY A 1 259 ? -3.337 4.766 -19.233 1.00 94.19 259 GLY A CA 1
ATOM 2049 C C . GLY A 1 259 ? -3.360 3.237 -19.245 1.00 94.19 259 GLY A C 1
ATOM 2050 O O . GLY A 1 259 ? -4.083 2.647 -18.443 1.00 94.19 259 GLY A O 1
ATOM 2051 N N . GLU A 1 260 ? -2.619 2.585 -20.149 1.00 97.19 260 GLU A N 1
ATOM 2052 C CA . GLU A 1 260 ? -2.497 1.128 -20.177 1.00 97.19 260 GLU A CA 1
ATOM 2053 C C . GLU A 1 260 ? -1.673 0.628 -18.979 1.00 97.19 260 GLU A C 1
ATOM 2055 O O . GLU A 1 260 ? -0.503 0.981 -18.803 1.00 97.19 260 GLU A O 1
ATOM 2060 N N . ILE A 1 261 ? -2.299 -0.217 -18.156 1.00 98.12 261 ILE A N 1
ATOM 2061 C CA . ILE A 1 261 ? -1.690 -0.844 -16.979 1.00 98.12 261 ILE A CA 1
ATOM 2062 C C . ILE A 1 261 ? -1.811 -2.360 -17.112 1.00 98.12 261 ILE A C 1
ATOM 2064 O O . ILE A 1 261 ? -2.877 -2.894 -17.439 1.00 98.12 261 ILE A O 1
ATOM 2068 N N . TRP A 1 262 ? -0.710 -3.067 -16.866 1.00 98.06 262 TRP A N 1
ATOM 2069 C CA . TRP A 1 262 ? -0.669 -4.521 -16.812 1.00 98.06 262 TRP A CA 1
ATOM 2070 C C . TRP A 1 262 ? -0.505 -4.982 -15.368 1.00 98.06 262 TRP A C 1
ATOM 2072 O O . TRP A 1 262 ? 0.369 -4.519 -14.643 1.00 98.06 262 TRP A O 1
ATOM 2082 N N . LEU A 1 263 ? -1.365 -5.911 -14.968 1.00 98.50 263 LEU A N 1
ATOM 2083 C CA . LEU A 1 263 ? -1.366 -6.553 -13.665 1.00 98.50 263 LEU A CA 1
ATOM 2084 C C . LEU A 1 263 ? -1.114 -8.039 -13.898 1.00 98.50 263 LEU A C 1
ATOM 2086 O O . LEU A 1 263 ? -1.969 -8.742 -14.457 1.00 98.50 263 LEU A O 1
ATOM 2090 N N . THR A 1 264 ? 0.069 -8.511 -13.521 1.00 98.25 264 THR A N 1
ATOM 2091 C CA . THR A 1 264 ? 0.487 -9.898 -13.749 1.00 98.25 264 THR A CA 1
ATOM 2092 C C . THR A 1 264 ? 0.857 -10.593 -12.457 1.00 98.25 264 THR A C 1
ATOM 2094 O O . THR A 1 264 ? 1.245 -9.975 -11.466 1.00 98.25 264 THR A O 1
ATOM 2097 N N . THR A 1 265 ? 0.704 -11.913 -12.464 1.00 98.56 265 THR A N 1
ATOM 2098 C CA . THR A 1 265 ? 1.281 -12.769 -11.434 1.00 98.56 265 THR A CA 1
ATOM 2099 C C . THR A 1 265 ? 1.971 -13.954 -12.078 1.00 98.56 265 THR A C 1
ATOM 2101 O O . THR A 1 265 ? 1.457 -14.577 -13.019 1.00 98.56 265 THR A O 1
ATOM 2104 N N . TYR A 1 266 ? 3.120 -14.311 -11.517 1.00 98.06 266 TYR A N 1
ATOM 2105 C CA . TYR A 1 266 ? 3.855 -15.505 -11.887 1.00 98.06 266 TYR A CA 1
ATOM 2106 C C . TYR A 1 266 ? 4.049 -16.383 -10.657 1.00 98.06 266 TYR A C 1
ATOM 2108 O O . TYR A 1 266 ? 4.403 -15.925 -9.567 1.00 98.06 266 TYR A O 1
ATOM 2116 N N . ALA A 1 267 ? 3.767 -17.667 -10.843 1.00 96.19 267 ALA A N 1
ATOM 2117 C CA . ALA A 1 267 ? 3.971 -18.683 -9.827 1.00 96.19 267 ALA A CA 1
ATOM 2118 C C . ALA A 1 267 ? 4.271 -20.027 -10.487 1.00 96.19 267 ALA A C 1
ATOM 2120 O O . ALA A 1 267 ? 3.772 -20.313 -11.580 1.00 96.19 267 ALA A O 1
ATOM 2121 N N . ASP A 1 268 ? 5.030 -20.885 -9.807 1.00 93.62 268 ASP A N 1
ATOM 2122 C CA . ASP A 1 268 ? 5.375 -22.233 -10.285 1.00 93.62 268 ASP A CA 1
ATOM 2123 C C . ASP A 1 268 ? 6.058 -22.245 -11.676 1.00 93.62 268 ASP A C 1
ATOM 2125 O O . ASP A 1 268 ? 5.849 -23.162 -12.483 1.00 93.62 268 ASP A O 1
ATOM 2129 N N . GLY A 1 269 ? 6.855 -21.215 -11.975 1.00 94.38 269 GLY A N 1
ATOM 2130 C CA . GLY A 1 269 ? 7.670 -21.105 -13.186 1.00 94.38 269 GLY A CA 1
ATOM 2131 C C . GLY A 1 269 ? 6.894 -20.699 -14.443 1.00 94.38 269 GLY A C 1
ATOM 2132 O O . GLY A 1 269 ? 7.299 -21.058 -15.554 1.00 94.38 269 GLY A O 1
ATOM 2133 N N . LYS A 1 270 ? 5.745 -20.023 -14.299 1.00 95.81 270 LYS A N 1
ATOM 2134 C CA . LYS A 1 270 ? 4.915 -19.551 -15.422 1.00 95.81 270 LYS A CA 1
ATOM 2135 C C . LYS A 1 270 ? 4.019 -18.369 -15.039 1.00 95.81 270 LYS A C 1
ATOM 2137 O O . LYS A 1 270 ? 3.692 -18.180 -13.871 1.00 95.81 270 LYS A O 1
ATOM 2142 N N . GLU A 1 271 ? 3.539 -17.657 -16.058 1.00 97.44 271 GLU A N 1
ATOM 2143 C CA . GLU A 1 271 ? 2.442 -16.689 -15.929 1.00 97.44 271 GLU A CA 1
ATOM 2144 C C . GLU A 1 271 ? 1.164 -17.416 -15.492 1.00 97.44 271 GLU A C 1
ATOM 2146 O O . GLU A 1 271 ? 0.801 -18.464 -16.049 1.00 97.44 271 GLU A O 1
ATOM 2151 N N . GLN A 1 272 ? 0.504 -16.876 -14.475 1.00 97.94 272 GLN A N 1
ATOM 2152 C CA . GLN A 1 272 ? -0.755 -17.397 -13.949 1.00 97.94 272 GLN A CA 1
ATOM 2153 C C . GLN A 1 272 ? -1.911 -16.480 -14.333 1.00 97.94 272 GLN A C 1
ATOM 2155 O O . GLN A 1 272 ? -2.917 -16.965 -14.854 1.00 97.94 272 GLN A O 1
ATOM 2160 N N . HIS A 1 273 ? -1.727 -15.172 -14.141 1.00 97.81 273 HIS A N 1
ATOM 2161 C CA . HIS A 1 273 ? -2.700 -14.143 -14.488 1.00 97.81 273 HIS A CA 1
ATOM 2162 C C . HIS A 1 273 ? -2.040 -13.015 -15.277 1.00 97.81 273 HIS A C 1
ATOM 2164 O O . HIS A 1 273 ? -0.897 -12.646 -15.014 1.00 97.81 273 HIS A O 1
ATOM 2170 N N . ALA A 1 274 ? -2.795 -12.458 -16.224 1.00 96.62 274 ALA A N 1
ATOM 2171 C CA . ALA A 1 274 ? -2.436 -11.259 -16.966 1.00 96.62 274 ALA A CA 1
ATOM 2172 C C . ALA A 1 274 ? -3.700 -10.449 -17.267 1.00 96.62 274 ALA A C 1
ATOM 2174 O O . ALA A 1 274 ? -4.518 -10.836 -18.106 1.00 96.62 274 ALA A O 1
ATOM 2175 N N . TYR A 1 275 ? -3.859 -9.331 -16.568 1.00 96.38 275 TYR A N 1
ATOM 2176 C CA . TYR A 1 275 ? -4.895 -8.334 -16.812 1.00 96.38 275 TYR A CA 1
ATOM 2177 C C . TYR A 1 275 ? -4.238 -7.101 -17.425 1.00 96.38 275 TYR A C 1
ATOM 2179 O O . TYR A 1 275 ? -3.267 -6.598 -16.877 1.00 96.38 275 TYR A O 1
ATOM 2187 N N . LYS A 1 276 ? -4.713 -6.657 -18.588 1.00 96.31 276 LYS A N 1
ATOM 2188 C CA . LYS A 1 276 ? -4.085 -5.589 -19.377 1.00 96.31 276 LYS A CA 1
ATOM 2189 C C . LYS A 1 276 ? -5.184 -4.704 -19.925 1.00 96.31 276 LYS A C 1
ATOM 2191 O O . LYS A 1 276 ? -5.917 -5.151 -20.805 1.00 96.31 276 LYS A O 1
ATOM 2196 N N . GLU A 1 277 ? -5.332 -3.508 -19.378 1.00 95.62 277 GLU A N 1
ATOM 2197 C CA . GLU A 1 277 ? -6.443 -2.621 -19.720 1.00 95.62 277 GLU A CA 1
ATOM 2198 C C . GLU A 1 277 ? -5.995 -1.159 -19.755 1.00 95.62 277 GLU A C 1
ATOM 2200 O O . GLU A 1 277 ? -5.080 -0.751 -19.040 1.00 95.62 277 GLU A O 1
ATOM 2205 N N . GLU A 1 278 ? -6.669 -0.379 -20.598 1.00 95.69 278 GLU A N 1
ATOM 2206 C CA . GLU A 1 278 ? -6.557 1.079 -20.634 1.00 95.69 278 GLU A CA 1
ATOM 2207 C C . GLU A 1 278 ? -7.508 1.688 -19.598 1.00 95.69 278 GLU A C 1
ATOM 2209 O O . GLU A 1 278 ? -8.710 1.398 -19.572 1.00 95.69 278 GLU A O 1
ATOM 2214 N N . HIS A 1 279 ? -6.978 2.572 -18.762 1.00 92.62 279 HIS A N 1
ATOM 2215 C CA . HIS A 1 279 ? -7.743 3.327 -17.780 1.00 92.62 279 HIS A CA 1
ATOM 2216 C C . HIS A 1 279 ? -7.927 4.774 -18.244 1.00 92.62 279 HIS A C 1
ATOM 2218 O O . HIS A 1 279 ? -7.148 5.306 -19.022 1.00 92.62 279 HIS A O 1
ATOM 2224 N N . ALA A 1 280 ? -8.969 5.451 -17.755 1.00 91.75 280 ALA A N 1
ATOM 2225 C CA . ALA A 1 280 ? -9.292 6.819 -18.181 1.00 91.75 280 ALA A CA 1
ATOM 2226 C C . ALA A 1 280 ? -8.314 7.898 -17.663 1.00 91.75 280 ALA A C 1
ATOM 2228 O O . ALA A 1 280 ? -8.580 9.088 -17.839 1.00 91.75 280 ALA A O 1
ATOM 2229 N N . ILE A 1 281 ? -7.235 7.493 -16.991 1.00 92.75 281 ILE A N 1
ATOM 2230 C CA . ILE A 1 281 ? -6.213 8.386 -16.452 1.00 92.75 281 ILE A CA 1
ATOM 2231 C C . ILE A 1 281 ? -5.063 8.530 -17.450 1.00 92.75 281 ILE A C 1
ATOM 2233 O O . ILE A 1 281 ? -4.701 7.568 -18.119 1.00 92.75 281 ILE A O 1
ATOM 2237 N N . ASP A 1 282 ? -4.471 9.718 -17.516 1.00 96.00 282 ASP A N 1
ATOM 2238 C CA . ASP A 1 282 ? -3.168 9.913 -18.150 1.00 96.00 282 ASP A CA 1
ATOM 2239 C C . ASP A 1 282 ? -2.102 9.792 -17.051 1.00 96.00 282 ASP A C 1
ATOM 2241 O O . ASP A 1 282 ? -1.985 10.706 -16.234 1.00 96.00 282 ASP A O 1
ATOM 2245 N N . PRO A 1 283 ? -1.341 8.685 -16.983 1.00 95.31 283 PRO A N 1
ATOM 2246 C CA . PRO A 1 283 ? -0.413 8.452 -15.884 1.00 95.31 283 PRO A CA 1
ATOM 2247 C C . PRO A 1 283 ? 0.808 9.389 -15.940 1.00 95.31 283 PRO A C 1
ATOM 2249 O O . PRO A 1 283 ? 1.547 9.488 -14.957 1.00 95.31 283 PRO A O 1
ATOM 2252 N N . THR A 1 284 ? 1.008 10.087 -17.066 1.00 96.81 284 THR A N 1
ATOM 2253 C CA . THR A 1 284 ? 2.075 11.078 -17.260 1.00 96.81 284 THR A CA 1
ATOM 2254 C C . THR A 1 284 ? 1.689 12.469 -16.741 1.00 96.81 284 THR A C 1
ATOM 2256 O O . THR A 1 284 ? 2.567 13.293 -16.478 1.00 96.81 284 THR A O 1
ATOM 2259 N N . ASP A 1 285 ? 0.390 12.733 -16.538 1.00 94.94 285 ASP A N 1
ATOM 2260 C CA . ASP A 1 285 ? -0.150 14.037 -16.127 1.00 94.94 285 ASP A CA 1
ATOM 2261 C C . ASP A 1 285 ? -0.358 14.132 -14.605 1.00 94.94 285 ASP A C 1
ATOM 2263 O O . ASP A 1 285 ? -1.454 14.376 -14.097 1.00 94.94 285 ASP A O 1
ATOM 2267 N N . GLY A 1 286 ? 0.731 13.952 -13.852 1.00 94.19 286 GLY A N 1
ATOM 2268 C CA . GLY A 1 286 ? 0.770 14.210 -12.413 1.00 94.19 286 GLY A CA 1
ATOM 2269 C C . GLY A 1 286 ? 1.051 12.986 -11.548 1.00 94.19 286 GLY A C 1
ATOM 2270 O O . GLY A 1 286 ? 1.660 12.007 -11.973 1.00 94.19 286 GLY A O 1
ATOM 2271 N N . ILE A 1 287 ? 0.712 13.095 -10.263 1.00 96.69 287 ILE A N 1
ATOM 2272 C CA . ILE A 1 287 ? 1.005 12.063 -9.264 1.00 96.69 287 ILE A CA 1
ATOM 2273 C C . ILE A 1 287 ? -0.171 11.097 -9.190 1.00 96.69 287 ILE A C 1
ATOM 2275 O O . ILE A 1 287 ? -1.302 11.515 -8.937 1.00 96.69 287 ILE A O 1
ATOM 2279 N N . HIS A 1 288 ? 0.122 9.807 -9.319 1.00 98.06 288 HIS A N 1
ATOM 2280 C CA . HIS A 1 288 ? -0.833 8.729 -9.089 1.00 98.06 288 HIS A CA 1
ATOM 2281 C C . HIS A 1 288 ? -0.304 7.745 -8.056 1.00 98.06 288 HIS A C 1
ATOM 2283 O O . HIS A 1 288 ? 0.911 7.548 -7.943 1.00 98.06 288 HIS A O 1
ATOM 2289 N N . THR A 1 289 ? -1.219 7.124 -7.309 1.00 98.12 289 THR A N 1
ATOM 2290 C CA . THR A 1 289 ? -0.867 6.059 -6.367 1.00 98.12 289 THR A CA 1
ATOM 2291 C C . THR A 1 289 ? -1.208 4.693 -6.931 1.00 98.12 289 THR A C 1
ATOM 2293 O O . THR A 1 289 ? -2.291 4.483 -7.476 1.00 98.12 289 THR A O 1
ATOM 2296 N N . TYR A 1 290 ? -0.282 3.756 -6.768 1.00 98.62 290 TYR A N 1
ATOM 2297 C CA . TYR A 1 290 ? -0.441 2.361 -7.158 1.00 98.62 290 TYR A CA 1
ATOM 2298 C C . TYR A 1 290 ? -0.186 1.498 -5.932 1.00 98.62 290 TYR A C 1
ATOM 2300 O O . TYR A 1 290 ? 0.797 1.720 -5.223 1.00 98.62 290 TYR A O 1
ATOM 2308 N N . ARG A 1 291 ? -1.059 0.525 -5.666 1.00 98.62 291 ARG A N 1
ATOM 2309 C CA . ARG A 1 291 ? -0.933 -0.347 -4.492 1.00 98.62 291 ARG A CA 1
ATOM 2310 C C . ARG A 1 291 ? -1.055 -1.813 -4.861 1.00 98.62 291 ARG A C 1
ATOM 2312 O O . ARG A 1 291 ? -1.977 -2.189 -5.583 1.00 98.62 291 ARG A O 1
ATOM 2319 N N . ILE A 1 292 ? -0.159 -2.621 -4.304 1.00 98.75 292 ILE A N 1
ATOM 2320 C CA . ILE A 1 292 ? -0.247 -4.079 -4.277 1.00 98.75 292 ILE A CA 1
ATOM 2321 C C . ILE A 1 292 ? -0.601 -4.497 -2.853 1.00 98.75 292 ILE A C 1
ATOM 2323 O O . ILE A 1 292 ? 0.155 -4.256 -1.913 1.00 98.75 292 ILE A O 1
ATOM 2327 N N . ASP A 1 293 ? -1.740 -5.155 -2.706 1.00 98.00 293 ASP A N 1
ATOM 2328 C CA . ASP A 1 293 ? -2.139 -5.846 -1.487 1.00 98.00 293 ASP A CA 1
ATOM 2329 C C . ASP A 1 293 ? -1.705 -7.306 -1.619 1.00 98.00 293 ASP A C 1
ATOM 2331 O O . ASP A 1 293 ? -2.306 -8.036 -2.397 1.00 98.00 293 ASP A O 1
ATOM 2335 N N . TYR A 1 294 ? -0.672 -7.739 -0.893 1.00 98.00 294 TYR A N 1
ATOM 2336 C CA . TYR A 1 294 ? -0.170 -9.115 -0.923 1.00 98.00 294 TYR A CA 1
ATOM 2337 C C . TYR A 1 294 ? -0.563 -9.841 0.365 1.00 98.00 294 TYR A C 1
ATOM 2339 O O . TYR A 1 294 ? 0.035 -9.629 1.420 1.00 98.00 294 TYR A O 1
ATOM 2347 N N . PHE A 1 295 ? -1.558 -10.727 0.297 1.00 96.25 295 PHE A N 1
ATOM 2348 C CA . PHE A 1 295 ? -2.110 -11.415 1.465 1.00 96.25 295 PHE A CA 1
ATOM 2349 C C . PHE A 1 295 ? -2.211 -12.938 1.273 1.00 96.25 295 PHE A C 1
ATOM 2351 O O . PHE A 1 295 ? -2.138 -13.447 0.151 1.00 96.25 295 PHE A O 1
ATOM 2358 N N . PRO A 1 296 ? -2.362 -13.719 2.363 1.00 94.69 296 PRO A N 1
ATOM 2359 C CA . PRO A 1 296 ? -2.421 -15.180 2.278 1.00 94.69 296 PRO A CA 1
ATOM 2360 C C . PRO A 1 296 ? -3.566 -15.735 1.424 1.00 94.69 296 PRO A C 1
ATOM 2362 O O . PRO A 1 296 ? -3.491 -16.882 0.995 1.00 94.69 296 PRO A O 1
ATOM 2365 N N . ASP A 1 297 ? -4.631 -14.965 1.229 1.00 95.25 297 ASP A N 1
ATOM 2366 C CA . ASP A 1 297 ? -5.868 -15.374 0.565 1.00 95.25 297 ASP A CA 1
ATOM 2367 C C . ASP A 1 297 ? -6.184 -14.588 -0.717 1.00 95.25 297 ASP A C 1
ATOM 2369 O O . ASP A 1 297 ? -7.031 -15.026 -1.502 1.00 95.25 297 ASP A O 1
ATOM 2373 N N . TYR A 1 298 ? -5.511 -13.459 -0.959 1.00 96.94 298 TYR A N 1
ATOM 2374 C CA . TYR A 1 298 ? -5.561 -12.765 -2.241 1.00 96.94 298 TYR A CA 1
ATOM 2375 C C . TYR A 1 298 ? -4.319 -11.911 -2.525 1.00 96.94 298 TYR A C 1
ATOM 2377 O O . TYR A 1 298 ? -3.593 -11.513 -1.616 1.00 96.94 298 TYR A O 1
ATOM 2385 N N . THR A 1 299 ? -4.144 -11.563 -3.801 1.00 98.31 299 THR A N 1
ATOM 2386 C CA . THR A 1 299 ? -3.420 -10.359 -4.219 1.00 98.31 299 THR A CA 1
ATOM 2387 C C . THR A 1 299 ? -4.391 -9.359 -4.844 1.00 98.31 299 THR A C 1
ATOM 2389 O O . THR A 1 299 ? -5.257 -9.747 -5.632 1.00 98.31 299 THR A O 1
ATOM 2392 N N . GLY A 1 300 ? -4.299 -8.089 -4.458 1.00 98.12 300 GLY A N 1
ATOM 2393 C CA . GLY A 1 300 ? -5.156 -7.002 -4.937 1.00 98.12 300 GLY A CA 1
ATOM 2394 C C . GLY A 1 300 ? -4.334 -5.870 -5.537 1.00 98.12 300 GLY A C 1
ATOM 2395 O O . GLY A 1 300 ? -3.220 -5.613 -5.090 1.00 98.12 300 GLY A O 1
ATOM 2396 N N . PHE A 1 301 ? -4.888 -5.192 -6.535 1.00 98.69 301 PHE A N 1
ATOM 2397 C CA . PHE A 1 301 ? -4.215 -4.126 -7.271 1.00 98.69 301 PHE A CA 1
ATOM 2398 C C . PHE A 1 301 ? -5.087 -2.884 -7.286 1.00 98.69 301 PHE A C 1
ATOM 2400 O O . PHE A 1 301 ? -6.271 -2.973 -7.617 1.00 98.69 301 PHE A O 1
ATOM 2407 N N . PHE A 1 302 ? -4.507 -1.736 -6.953 1.00 97.94 302 PHE A N 1
ATOM 2408 C CA . PHE A 1 302 ? -5.250 -0.488 -6.830 1.00 97.94 302 PHE A CA 1
ATOM 2409 C C . PHE A 1 302 ? -4.563 0.650 -7.565 1.00 97.94 302 PHE A C 1
ATOM 2411 O O . PHE A 1 302 ? -3.334 0.725 -7.597 1.00 97.94 302 PHE A O 1
ATOM 2418 N N . LEU A 1 303 ? -5.382 1.561 -8.080 1.00 97.94 303 LEU A N 1
ATOM 2419 C CA . LEU A 1 303 ? -4.979 2.826 -8.674 1.00 97.94 303 LEU A CA 1
ATOM 2420 C C . LEU A 1 303 ? -5.773 3.951 -8.011 1.00 97.94 303 LEU A C 1
ATOM 2422 O O . LEU A 1 303 ? -7.001 3.930 -8.028 1.00 97.94 303 LEU A O 1
ATOM 2426 N N . ASN A 1 304 ? -5.090 4.934 -7.424 1.00 96.62 304 ASN A N 1
ATOM 2427 C CA . ASN A 1 304 ? -5.710 6.058 -6.710 1.00 96.62 304 ASN A CA 1
ATOM 2428 C C . ASN A 1 304 ? -6.750 5.607 -5.659 1.00 96.62 304 ASN A C 1
ATOM 2430 O O . ASN A 1 304 ? -7.776 6.253 -5.460 1.00 96.62 304 ASN A O 1
ATOM 2434 N N . GLY A 1 305 ? -6.493 4.466 -5.008 1.00 94.38 305 GLY A N 1
ATOM 2435 C CA . GLY A 1 305 ? -7.379 3.855 -4.012 1.00 94.38 305 GLY A CA 1
ATOM 2436 C C . GLY A 1 305 ? -8.515 2.986 -4.573 1.00 94.38 305 GLY A C 1
ATOM 2437 O O . GLY A 1 305 ? -9.144 2.269 -3.797 1.00 94.38 305 GLY A O 1
ATOM 2438 N N . GLU A 1 306 ? -8.760 2.984 -5.887 1.00 95.00 306 GLU A N 1
ATOM 2439 C CA . GLU A 1 306 ? -9.765 2.130 -6.535 1.00 95.00 306 GLU A CA 1
ATOM 2440 C C . GLU A 1 306 ? -9.179 0.754 -6.886 1.00 95.00 306 GLU A C 1
ATOM 2442 O O . GLU A 1 306 ? -8.103 0.667 -7.475 1.00 95.00 306 GLU A O 1
ATOM 2447 N N . GLU A 1 307 ? -9.882 -0.328 -6.532 1.00 96.44 307 GLU A N 1
ATOM 2448 C CA . GLU A 1 307 ? -9.470 -1.701 -6.858 1.00 96.44 307 GLU A CA 1
ATOM 2449 C C . GLU A 1 307 ? -9.639 -1.968 -8.360 1.00 96.44 307 GLU A C 1
ATOM 2451 O O . GLU A 1 307 ? -10.758 -1.998 -8.872 1.00 96.44 307 GLU A O 1
ATOM 2456 N N . LEU A 1 308 ? -8.530 -2.202 -9.061 1.00 97.12 308 LEU A N 1
ATOM 2457 C CA . LEU A 1 308 ? -8.523 -2.554 -10.480 1.00 97.12 308 LEU A CA 1
ATOM 2458 C C . LEU A 1 308 ? -8.781 -4.045 -10.695 1.00 97.12 308 LEU A C 1
ATOM 2460 O O . LEU A 1 308 ? -9.546 -4.437 -11.576 1.00 97.12 308 LEU A O 1
ATOM 2464 N N . ALA A 1 309 ? -8.121 -4.886 -9.897 1.00 97.81 309 ALA A N 1
ATOM 2465 C CA . ALA A 1 309 ? -8.230 -6.333 -9.986 1.00 97.81 309 ALA A CA 1
ATOM 2466 C C . ALA A 1 309 ? -7.879 -7.006 -8.656 1.00 97.81 309 ALA A C 1
ATOM 2468 O O . ALA A 1 309 ? -7.141 -6.468 -7.829 1.00 97.81 309 ALA A O 1
ATOM 2469 N N . ARG A 1 310 ? -8.365 -8.239 -8.498 1.00 97.88 310 ARG A N 1
ATOM 2470 C CA . ARG A 1 310 ? -8.032 -9.125 -7.384 1.00 97.88 310 ARG A CA 1
ATOM 2471 C C . ARG A 1 310 ? -7.964 -10.568 -7.847 1.00 97.88 310 ARG A C 1
ATOM 2473 O O . ARG A 1 310 ? -8.887 -11.064 -8.495 1.00 97.88 310 ARG A O 1
ATOM 2480 N N . PHE A 1 311 ? -6.903 -11.256 -7.444 1.00 98.31 311 PHE A N 1
ATOM 2481 C CA . PHE A 1 311 ? -6.712 -12.683 -7.680 1.00 98.31 311 PHE A CA 1
ATOM 2482 C C . PHE A 1 311 ? -6.673 -13.426 -6.346 1.00 98.31 311 PHE A C 1
ATOM 2484 O O . PHE A 1 311 ? -6.047 -12.978 -5.393 1.00 98.31 311 PHE A O 1
ATOM 2491 N N . THR A 1 312 ? -7.370 -14.560 -6.271 1.00 97.75 312 THR A N 1
ATOM 2492 C CA . THR A 1 312 ? -7.467 -15.404 -5.055 1.00 97.75 312 THR A CA 1
ATOM 2493 C C . THR A 1 312 ? -6.708 -16.726 -5.202 1.00 97.75 312 THR A C 1
ATOM 2495 O O . THR A 1 312 ? -6.756 -17.590 -4.331 1.00 97.75 312 THR A O 1
ATOM 2498 N N . ASP A 1 313 ? -6.009 -16.892 -6.324 1.00 97.38 313 ASP A N 1
ATOM 2499 C CA . ASP A 1 313 ? -5.131 -18.008 -6.650 1.00 97.38 313 ASP A CA 1
ATOM 2500 C C . ASP A 1 313 ? -4.040 -17.537 -7.626 1.00 97.38 313 ASP A C 1
ATOM 2502 O O . ASP A 1 313 ? -4.065 -16.396 -8.087 1.00 97.38 313 ASP A O 1
ATOM 2506 N N . GLY A 1 314 ? -3.080 -18.408 -7.953 1.00 96.88 314 GLY A N 1
ATOM 2507 C CA . GLY A 1 314 ? -2.112 -18.135 -9.020 1.00 96.88 314 GLY A CA 1
ATOM 2508 C C . GLY A 1 314 ? -1.069 -17.069 -8.675 1.00 96.88 314 GLY A C 1
ATOM 2509 O O . GLY A 1 314 ? -0.592 -16.377 -9.567 1.00 96.88 314 GLY A O 1
ATOM 2510 N N . TYR A 1 315 ? -0.703 -16.930 -7.404 1.00 97.12 315 TYR A N 1
ATOM 2511 C CA . TYR A 1 315 ? 0.379 -16.054 -6.958 1.00 97.12 315 TYR A CA 1
ATOM 2512 C C . TYR A 1 315 ? 1.242 -16.766 -5.907 1.00 97.12 315 TYR A C 1
ATOM 2514 O O . TYR A 1 315 ? 0.846 -17.785 -5.335 1.00 97.12 315 TYR A O 1
ATOM 2522 N N . SER A 1 316 ? 2.460 -16.267 -5.707 1.00 94.88 316 SER A N 1
ATOM 2523 C CA . SER A 1 316 ? 3.406 -16.820 -4.736 1.00 94.88 316 SER A CA 1
ATOM 2524 C C . SER A 1 316 ? 2.973 -16.550 -3.295 1.00 94.88 316 SER A C 1
ATOM 2526 O O . SER A 1 316 ? 2.371 -15.525 -3.019 1.00 94.88 316 SER A O 1
ATOM 2528 N N . HIS A 1 317 ? 3.341 -17.443 -2.374 1.00 95.88 317 HIS A N 1
ATOM 2529 C CA . HIS A 1 317 ? 3.205 -17.253 -0.921 1.00 95.88 317 HIS A CA 1
ATOM 2530 C C . HIS A 1 317 ? 4.563 -17.101 -0.214 1.00 95.88 317 HIS A C 1
ATOM 2532 O O . HIS A 1 317 ? 4.645 -17.120 1.017 1.00 95.88 317 HIS A O 1
ATOM 2538 N N . GLU A 1 318 ? 5.641 -16.999 -0.992 1.00 97.00 318 GLU A N 1
ATOM 2539 C CA . GLU A 1 318 ? 6.993 -16.798 -0.485 1.00 97.00 318 GLU A CA 1
ATOM 2540 C C . GLU A 1 318 ? 7.293 -15.301 -0.306 1.00 97.00 318 GLU A C 1
ATOM 2542 O O . GLU A 1 318 ? 6.736 -14.463 -1.024 1.00 97.00 318 GLU A O 1
ATOM 2547 N N . PRO A 1 319 ? 8.187 -14.930 0.626 1.00 97.25 319 PRO A N 1
ATOM 2548 C CA . PRO A 1 319 ? 8.705 -13.571 0.700 1.00 97.25 319 PRO A CA 1
ATOM 2549 C C . PRO A 1 319 ? 9.427 -13.163 -0.593 1.00 97.25 319 PRO A C 1
ATOM 2551 O O . PRO A 1 319 ? 10.239 -13.921 -1.127 1.00 97.25 319 PRO A O 1
ATOM 2554 N N . MET A 1 320 ? 9.184 -11.938 -1.054 1.00 98.19 320 MET A N 1
ATOM 2555 C CA . MET A 1 320 ? 9.695 -11.384 -2.314 1.00 98.19 320 MET A CA 1
ATOM 2556 C C . MET A 1 320 ? 10.323 -10.012 -2.073 1.00 98.19 320 MET A C 1
ATOM 2558 O O . MET A 1 320 ? 9.965 -9.322 -1.128 1.00 98.19 320 MET A O 1
ATOM 2562 N N . GLN A 1 321 ? 11.290 -9.597 -2.883 1.00 97.81 321 GLN A N 1
ATOM 2563 C CA . GLN A 1 321 ? 11.806 -8.229 -2.824 1.00 97.81 321 GLN A CA 1
ATOM 2564 C C . GLN A 1 321 ? 10.801 -7.280 -3.475 1.00 97.81 321 GLN A C 1
ATOM 2566 O O . GLN A 1 321 ? 10.301 -7.583 -4.554 1.00 97.81 321 GLN A O 1
ATOM 2571 N N . LEU A 1 322 ? 10.546 -6.134 -2.847 1.00 97.88 322 LEU A N 1
ATOM 2572 C CA . LEU A 1 322 ? 9.790 -5.051 -3.469 1.00 97.88 322 LEU A CA 1
ATOM 2573 C C . LEU A 1 322 ? 10.734 -4.255 -4.365 1.00 97.88 322 LEU A C 1
ATOM 2575 O O . LEU A 1 322 ? 11.837 -3.905 -3.934 1.00 97.88 322 LEU A O 1
ATOM 2579 N N . MET A 1 323 ? 10.324 -4.001 -5.601 1.00 98.06 323 MET A N 1
ATOM 2580 C CA . MET A 1 323 ? 11.158 -3.415 -6.642 1.00 98.06 323 MET A CA 1
ATOM 2581 C C . MET A 1 323 ? 10.404 -2.336 -7.417 1.00 98.06 323 MET A C 1
ATOM 2583 O O . MET A 1 323 ? 9.187 -2.411 -7.598 1.00 98.06 323 MET A O 1
ATOM 2587 N N . VAL A 1 324 ? 11.154 -1.340 -7.890 1.00 98.25 324 VAL A N 1
ATOM 2588 C CA . VAL A 1 324 ? 10.683 -0.341 -8.852 1.00 98.25 324 VAL A CA 1
ATOM 2589 C C . VAL A 1 324 ? 11.740 -0.169 -9.928 1.00 98.25 324 VAL A C 1
ATOM 2591 O O . VAL A 1 324 ? 12.917 0.025 -9.610 1.00 98.25 324 VAL A O 1
ATOM 2594 N N . ASN A 1 325 ? 11.339 -0.202 -11.195 1.00 98.38 325 ASN A N 1
ATOM 2595 C CA . ASN A 1 325 ? 12.248 0.049 -12.304 1.00 98.38 325 ASN A CA 1
ATOM 2596 C C . ASN A 1 325 ? 11.593 0.814 -13.453 1.00 98.38 325 ASN A C 1
ATOM 2598 O O . ASN A 1 325 ? 10.374 0.887 -13.581 1.00 98.38 325 ASN A O 1
ATOM 2602 N N . TYR A 1 326 ? 12.444 1.377 -14.304 1.00 98.38 326 TYR A N 1
ATOM 2603 C CA . TYR A 1 326 ? 12.044 2.075 -15.516 1.00 98.38 326 TYR A CA 1
ATOM 2604 C C . TYR A 1 326 ? 12.820 1.496 -16.699 1.00 98.38 326 TYR A C 1
ATOM 2606 O O . TYR A 1 326 ? 14.040 1.638 -16.787 1.00 98.38 326 TYR A O 1
ATOM 2614 N N . TRP A 1 327 ? 12.147 0.792 -17.613 1.00 97.69 327 TRP A N 1
ATOM 2615 C CA . TRP A 1 327 ? 12.856 -0.017 -18.604 1.00 97.69 327 TRP A CA 1
ATOM 2616 C C . TRP A 1 327 ? 12.174 -0.135 -19.958 1.00 97.69 327 TRP A C 1
ATOM 2618 O O . TRP A 1 327 ? 10.999 0.161 -20.164 1.00 97.69 327 TRP A O 1
ATOM 2628 N N . ARG A 1 328 ? 12.985 -0.573 -20.923 1.00 96.06 328 ARG A N 1
ATOM 2629 C CA . ARG A 1 328 ? 12.590 -0.827 -22.299 1.00 96.06 328 ARG A CA 1
ATOM 2630 C C . ARG A 1 328 ? 12.552 -2.335 -22.566 1.00 96.06 328 ARG A C 1
ATOM 2632 O O . ARG A 1 328 ? 13.616 -2.957 -22.737 1.00 96.06 328 ARG A O 1
ATOM 2639 N N . PRO A 1 329 ? 11.362 -2.941 -22.690 1.00 93.88 329 PRO A N 1
ATOM 2640 C CA . PRO A 1 329 ? 11.257 -4.333 -23.100 1.00 93.88 329 PRO A CA 1
ATOM 2641 C C . PRO A 1 329 ? 11.715 -4.549 -24.544 1.00 93.88 329 PRO A C 1
ATOM 2643 O O . PRO A 1 329 ? 11.757 -3.640 -25.374 1.00 93.88 329 PRO A O 1
ATOM 2646 N N . SER A 1 330 ? 12.068 -5.792 -24.876 1.00 90.88 330 SER A N 1
ATOM 2647 C CA . SER A 1 330 ? 12.465 -6.154 -26.249 1.00 90.88 330 SER A CA 1
ATOM 2648 C C . SER A 1 330 ? 11.280 -6.378 -27.195 1.00 90.88 330 SER A C 1
ATOM 2650 O O . SER A 1 330 ? 11.470 -6.401 -28.409 1.00 90.88 330 SER A O 1
ATOM 2652 N N . TRP A 1 331 ? 10.074 -6.534 -26.647 1.00 90.06 331 TRP A N 1
ATOM 2653 C CA . TRP A 1 331 ? 8.847 -6.853 -27.383 1.00 90.06 331 TRP A CA 1
ATOM 2654 C C . TRP A 1 331 ? 7.964 -5.644 -27.710 1.00 90.06 331 TRP A C 1
ATOM 2656 O O . TRP A 1 331 ? 7.051 -5.792 -28.519 1.00 90.06 331 TRP A O 1
ATOM 2666 N N . LEU A 1 332 ? 8.225 -4.462 -27.140 1.00 87.69 332 LEU A N 1
ATOM 2667 C CA . LEU A 1 332 ? 7.563 -3.225 -27.566 1.00 87.69 332 LEU A CA 1
ATOM 2668 C C . LEU A 1 332 ? 8.308 -2.626 -28.769 1.00 87.69 332 LEU A C 1
ATOM 2670 O O . LEU A 1 332 ? 9.500 -2.329 -28.697 1.00 87.69 332 LEU A O 1
ATOM 2674 N N . ASP A 1 333 ? 7.591 -2.458 -29.884 1.00 81.75 333 ASP A N 1
ATOM 2675 C CA . ASP A 1 333 ? 8.145 -2.029 -31.185 1.00 81.75 333 ASP A CA 1
ATOM 2676 C C . ASP A 1 333 ? 8.216 -0.494 -31.342 1.00 81.75 333 ASP A C 1
ATOM 2678 O O . ASP A 1 333 ? 8.658 0.038 -32.361 1.00 81.75 333 ASP A O 1
ATOM 2682 N N . GLN A 1 334 ? 7.784 0.252 -30.325 1.00 86.69 334 GLN A N 1
ATOM 2683 C CA . GLN A 1 334 ? 7.855 1.710 -30.324 1.00 86.69 334 GLN A CA 1
ATOM 2684 C C . GLN A 1 334 ? 9.284 2.203 -30.034 1.00 86.69 334 GLN A C 1
ATOM 2686 O O . GLN A 1 334 ? 10.122 1.515 -29.438 1.00 86.69 334 GLN A O 1
ATOM 2691 N N . THR A 1 335 ? 9.591 3.402 -30.533 1.00 85.12 335 THR A N 1
ATOM 2692 C CA . THR A 1 335 ? 10.897 4.041 -30.344 1.00 85.12 335 THR A CA 1
ATOM 2693 C C . THR A 1 335 ? 10.803 5.024 -29.179 1.00 85.12 335 THR A C 1
ATOM 2695 O O . THR A 1 335 ? 10.060 5.992 -29.323 1.00 85.12 335 THR A O 1
ATOM 2698 N N . PRO A 1 336 ? 11.565 4.813 -28.090 1.00 91.12 336 PRO A N 1
ATOM 2699 C CA . PRO A 1 336 ? 11.643 5.766 -26.989 1.00 91.12 336 PRO A CA 1
ATOM 2700 C C . PRO A 1 336 ? 12.203 7.119 -27.431 1.00 91.12 336 PRO A C 1
ATOM 2702 O O . PRO A 1 336 ? 12.844 7.222 -28.484 1.00 91.12 336 PRO A O 1
ATOM 2705 N N . ALA A 1 337 ? 12.036 8.114 -26.569 1.00 92.69 337 ALA A N 1
ATOM 2706 C CA . ALA A 1 337 ? 12.566 9.460 -26.690 1.00 92.69 337 ALA A CA 1
ATOM 2707 C C . ALA A 1 337 ? 14.065 9.485 -27.043 1.00 92.69 337 ALA A C 1
ATOM 2709 O O . ALA A 1 337 ? 14.858 8.614 -26.659 1.00 92.69 337 ALA A O 1
ATOM 2710 N N . ASP A 1 338 ? 14.456 10.512 -27.798 1.00 94.19 338 ASP A N 1
ATOM 2711 C CA . ASP A 1 338 ? 15.842 10.805 -28.164 1.00 94.19 338 ASP A CA 1
ATOM 2712 C C . ASP A 1 338 ? 16.540 11.765 -27.183 1.00 94.19 338 ASP A C 1
ATOM 2714 O O . ASP A 1 338 ? 17.700 12.131 -27.397 1.00 94.19 338 ASP A O 1
ATOM 2718 N N . GLU A 1 339 ? 15.869 12.086 -26.078 1.00 95.69 339 GLU A N 1
ATOM 2719 C CA . GLU A 1 339 ? 16.371 12.830 -24.925 1.00 95.69 339 GLU A CA 1
ATOM 2720 C C . GLU A 1 339 ? 16.202 12.034 -23.621 1.00 95.69 339 GLU A C 1
ATOM 2722 O O . GLU A 1 339 ? 15.635 10.937 -23.615 1.00 95.69 339 GLU A O 1
ATOM 2727 N N . ASP A 1 340 ? 16.762 12.566 -22.534 1.00 97.75 340 ASP A N 1
ATOM 2728 C CA . ASP A 1 340 ? 16.594 11.990 -21.202 1.00 97.75 340 ASP A CA 1
ATOM 2729 C C . ASP A 1 340 ? 15.139 12.159 -20.751 1.00 97.75 340 ASP A C 1
ATOM 2731 O O . ASP A 1 340 ? 14.531 13.210 -20.949 1.00 97.75 340 ASP A O 1
ATOM 2735 N N . THR A 1 341 ? 14.590 11.133 -20.109 1.00 98.06 341 THR A N 1
ATOM 2736 C CA . THR A 1 341 ? 13.241 11.159 -19.520 1.00 98.06 341 THR A CA 1
ATOM 2737 C C . THR A 1 341 ? 13.296 10.638 -18.094 1.00 98.06 341 THR A C 1
ATOM 2739 O O . THR A 1 341 ? 14.213 9.893 -17.745 1.00 98.06 341 THR A O 1
ATOM 2742 N N . GLN A 1 342 ? 12.345 11.042 -17.255 1.00 97.62 342 GLN A N 1
ATOM 2743 C CA . GLN A 1 342 ? 12.440 10.847 -15.811 1.00 97.62 342 GLN A CA 1
ATOM 2744 C C . GLN A 1 342 ? 11.169 10.222 -15.245 1.00 97.62 342 GLN A C 1
ATOM 2746 O O . GLN A 1 342 ? 10.067 10.703 -15.490 1.00 97.62 342 GLN A O 1
ATOM 2751 N N . LEU A 1 343 ? 11.353 9.155 -14.473 1.00 98.00 343 LEU A N 1
ATOM 2752 C CA . LEU A 1 343 ? 10.365 8.636 -13.538 1.00 98.00 343 LEU A CA 1
ATOM 2753 C C . LEU A 1 343 ? 10.584 9.324 -12.190 1.00 98.00 343 LEU A C 1
ATOM 2755 O O . LEU A 1 343 ? 11.698 9.296 -11.665 1.00 98.00 343 LEU A O 1
ATOM 2759 N N . HIS A 1 344 ? 9.523 9.892 -11.622 1.00 96.19 344 HIS A N 1
ATOM 2760 C CA . HIS A 1 344 ? 9.545 10.490 -10.288 1.00 96.19 344 HIS A CA 1
ATOM 2761 C C . HIS A 1 344 ? 8.799 9.590 -9.305 1.00 96.19 344 HIS A C 1
ATOM 2763 O O . HIS A 1 344 ? 7.620 9.307 -9.506 1.00 96.19 344 HIS A O 1
ATOM 2769 N N . ILE A 1 345 ? 9.474 9.159 -8.242 1.00 95.81 345 ILE A N 1
ATOM 2770 C CA . ILE A 1 345 ? 8.921 8.385 -7.129 1.00 95.81 345 ILE A CA 1
ATOM 2771 C C . ILE A 1 345 ? 8.898 9.305 -5.910 1.00 95.81 345 ILE A C 1
ATOM 2773 O O . ILE A 1 345 ? 9.930 9.540 -5.283 1.00 95.81 345 ILE A O 1
ATOM 2777 N N . HIS A 1 346 ? 7.718 9.818 -5.574 1.00 94.12 346 HIS A N 1
ATOM 2778 C CA . HIS A 1 346 ? 7.550 10.828 -4.526 1.00 94.12 346 HIS A CA 1
ATOM 2779 C C . HIS A 1 346 ? 7.644 10.213 -3.130 1.00 94.12 346 HIS A C 1
ATOM 2781 O O . HIS A 1 346 ? 8.272 10.777 -2.238 1.00 94.12 346 HIS A O 1
ATOM 2787 N N . TRP A 1 347 ? 7.030 9.044 -2.942 1.00 93.69 347 TRP A N 1
ATOM 2788 C CA . TRP A 1 347 ? 7.112 8.268 -1.706 1.00 93.69 347 TRP A CA 1
ATOM 2789 C C . TRP A 1 347 ? 6.686 6.814 -1.920 1.00 93.69 347 TRP A C 1
ATOM 2791 O O . TRP A 1 347 ? 6.029 6.478 -2.910 1.00 93.69 347 TRP A O 1
ATOM 2801 N N . MET A 1 348 ? 7.031 5.954 -0.959 1.00 94.50 348 MET A N 1
ATOM 2802 C CA . MET A 1 348 ? 6.553 4.570 -0.888 1.00 94.50 348 MET A CA 1
ATOM 2803 C C . MET A 1 348 ? 6.104 4.201 0.528 1.00 94.50 348 MET A C 1
ATOM 2805 O O . MET A 1 348 ? 6.838 4.435 1.484 1.00 94.50 348 MET A O 1
ATOM 2809 N N . ASN A 1 349 ? 4.942 3.567 0.673 1.00 94.94 349 ASN A N 1
ATOM 2810 C CA . ASN A 1 349 ? 4.461 3.025 1.944 1.00 94.94 349 ASN A CA 1
ATOM 2811 C C . ASN A 1 349 ? 4.609 1.497 1.973 1.00 94.94 349 ASN A C 1
ATOM 2813 O O . ASN A 1 349 ? 4.360 0.835 0.960 1.00 94.94 349 ASN A O 1
ATOM 2817 N N . HIS A 1 350 ? 4.997 0.938 3.125 1.00 89.00 350 HIS A N 1
ATOM 2818 C CA . HIS A 1 350 ? 5.066 -0.514 3.343 1.00 89.00 350 HIS A CA 1
ATOM 2819 C C . HIS A 1 350 ? 4.960 -0.930 4.812 1.00 89.00 350 HIS A C 1
ATOM 2821 O O . HIS A 1 350 ? 5.065 -0.061 5.715 1.00 89.00 350 HIS A O 1
#

Foldseek 3Di:
DDDDDDDDDDDDPDDPPDPPPPPPPPDDQADKDKDFDPDFQKDWDDWDFFFAEEEAQAKGKIKTKIWGNHFDAWKKKWKWKQAPQRDIDTDQIDTFPPDDGDHGDIDMGMDIDGHHQPPHFFFFMKMKMWMWRDGPVDPPIDTRMMIIHPRRYTYFHDKFQQQPHQPPDFKDKDAQDDAQEGADSVQWDQDVQQGIKWKAFFQFNYIIKMKTPDFDAAHKKKWKKAAAQWAQKWKWWWWADDDPLAAIWIWIAGRHQQQWIWTWAGHPNDTDDIDIDGDPGRSNPDIKMWMWRHYPQKTWIDINRHTPDMDRDRHDRDGTMTMIIIGHHNPRPDGTHRGMIIMTTRMMTD

InterPro domains:
  IPR000757 Beta-glucanase-like, N-terminal domain [PF00722] (185-348)
  IPR000757 Beta-glucanase-like, N-terminal domain [PS51762] (130-350)
  IPR008264 Beta-glucanase [PR00737] (208-226)
  IPR008264 Beta-glucanase [PR00737] (227-243)
  IPR008264 Beta-glucanase [PR00737] (279-296)
  IPR008264 Beta-glucanase [PR00737] (319-341)
  IPR013320 Concanavalin A-like lectin/glucanase domain superfamily [SSF49899] (159-348)

pLDDT: mean 86.3, std 19.43, range [20.7, 98.81]

Secondary structure (DSSP, 8-state):
--------------------------PPP---EEEE-SS-SEEEEEEE---EEEETTS-EEEEEEEEESSS----EEEEEEE-TTS-EEEPPPEEPTT---STT-EEEEEEEE---TTTPPSEEEEEEEEEESS-TTSTT--EEEEEE--S-EEEES-EE--TT-TTSTTEEE--EEETTEEE-GGGEEEETTTEEEEEE-GGG-EE-EEEESS-B-SEEEEEEEE----TT-EEEEEEEESSTTTEEEEEEEESSTT-EEEEEEEETTEEEEEEEEE-SS-TTSS-EEEEEEE-SS-EEEEETTEEEEEESSSS--S-BEEEEEEE--SS--SPPPSS-EEEEEEEEE-

Radius of gyration: 27.29 Å; Cα contacts (8 Å, |Δi|>4): 909; chains: 1; bounding box: 57×106×66 Å

Sequence (350 aa):
MKWIFSAMLLVILGGCEMFDESEEMQTEPETVESDLSGNTPFEIREIRLPSGTGYFGEPIHSSLTIEWQEEPIELWIGESIQDASGKWHDFDPSPIQDQPHDDHQRLDIRSENIPPRDTLLTGPQTHVVSFWDRSPDEEGAIRLFQAKTAGELILFSKQETFEQGPDTEGWTAADHQIGQTRFDPAQIDTHDEEGIVITMNPGGKTSGEIRTMHPVSYGSYEIAMTVPDNPGTLTGFFLYGAPDYDHEIDIEVMNDQTGEIWLTTYADGKEQHAYKEEHAIDPTDGIHTYRIDYFPDYTGFFLNGEELARFTDGYSHEPMQLMVNYWRPSWLDQTPADEDTQLHIHWMNH

Mean predicted aligned error: 8.78 Å

Nearest PDB structures (foldseek):
  1gbg-assembly1_A  TM=8.915E-01  e=1.665E-12  Bacillus licheniformis
  1mac-assembly2_B  TM=8.921E-01  e=1.653E-11  Paenibacillus macerans
  3d6e-assembly1_A  TM=8.573E-01  e=3.469E-10  Bacillus licheniformis
  1cpn-assembly1_A  TM=9.010E-01  e=1.191E-07  Paenibacillus macerans
  1cpm-assembly1_A  TM=8.924E-01  e=2.646E-07  Paenibacillus macerans